Protein AF-A0A7S1DNL6-F1 (afdb_monomer_lite)

Foldseek 3Di:
DDDDDPPVVVVVVVVVVVVVVVVVVVVVVPDDDDPPVVVVVVVVVPPPQLDKDKKKKKKFKAAWKWKDKQLHTFDTQLADHPPRAIAMTIDIDSNDDWIKIKMKGFHDADQLQWWQLVDPDTFFTQIKMWMAMPVGDTADQLKFKDQQKWDQDPVLVVVPRDSVCSVSGHMDGNDDDPSCRHLPDDCVVTHGWDFDDCVRRPQHNAWDCDPQWTFDDAARHNRHGLGTQAYNVNHHHDDGPNSRHRVCVRGVPRPHTMTDHPDRRIRGMMMIMDIHGPVNVQVVVCVVVVNPPPPPCVVPVVVVVVVVVVVVVVVVPD

Radius of gyration: 26.42 Å; chains: 1; bounding box: 65×68×71 Å

pLDDT: mean 80.81, std 25.03, range [25.92, 98.88]

Secondary structure (DSSP, 8-state):
----SSHHHHHHHHHHHHHHHHHHHHHHTTSTT--HHHHHHHHHHHS-----EEEEEEEEEESEEEEEETTEEEEE-S-SSSS--EEEEEEEE-SPSPEEEEEEEE----TTSEESTTSS--EE---EEEEEETTS-B--TTSEEEEEEE-S-HHHHHTT-BTTBGGG---EE--PPTTTTSTT---TTSEEPEEE-HHHH---S--EEETTEEEEEE-TTT--EEEESB-TTS-B----GGGSB-HHHHHTTSS--EEE-S-TTTEEEEEEEEEE-HHHHHHHHHHHTTT---TTTHHHHHHHHHHHHHHHHHHT--

Structure (mmCIF, N/CA/C/O backbone):
data_AF-A0A7S1DNL6-F1
#
_entry.id   AF-A0A7S1DNL6-F1
#
loop_
_atom_site.group_PDB
_atom_site.id
_atom_site.type_symbol
_atom_site.label_atom_id
_atom_site.label_alt_id
_atom_site.label_comp_id
_atom_site.label_asym_id
_atom_site.label_entity_id
_atom_site.label_seq_id
_atom_site.pdbx_PDB_ins_code
_atom_site.Cartn_x
_atom_site.Cartn_y
_atom_site.Cartn_z
_atom_site.occupancy
_atom_site.B_iso_or_equiv
_atom_site.auth_seq_id
_atom_site.auth_comp_id
_atom_site.auth_asym_id
_atom_site.auth_atom_id
_atom_site.pdbx_PDB_model_num
ATOM 1 N N . GLN A 1 1 ? -18.699 36.943 12.973 1.00 29.33 1 GLN A N 1
ATOM 2 C CA . GLN A 1 1 ? -17.985 36.517 14.196 1.00 29.33 1 GLN A CA 1
ATOM 3 C C . GLN A 1 1 ? -19.046 35.929 15.119 1.00 29.33 1 GLN A C 1
ATOM 5 O O . GLN A 1 1 ? -19.882 36.680 15.588 1.00 29.33 1 GLN A O 1
ATOM 10 N N . ILE A 1 2 ? -19.286 34.609 15.107 1.00 28.14 2 ILE A N 1
ATOM 11 C CA . ILE A 1 2 ? -18.496 33.571 15.816 1.00 28.14 2 ILE A CA 1
ATOM 12 C C . ILE A 1 2 ? -18.365 34.013 17.287 1.00 28.14 2 ILE A C 1
ATOM 14 O O . ILE A 1 2 ? -17.750 35.040 17.530 1.00 28.14 2 ILE A O 1
ATOM 18 N N . CYS A 1 3 ? -18.952 33.379 18.303 1.00 27.27 3 CYS A N 1
ATOM 19 C CA . CYS A 1 3 ? -19.047 31.949 18.594 1.00 27.27 3 CYS A CA 1
ATOM 20 C C . CYS A 1 3 ? -20.075 31.711 19.727 1.00 27.27 3 CYS A C 1
ATOM 22 O O . CYS A 1 3 ? -20.437 32.658 20.418 1.00 27.27 3 CYS A O 1
ATOM 24 N N . ALA A 1 4 ? -20.411 30.440 19.986 1.00 26.27 4 ALA A N 1
ATOM 25 C CA . ALA A 1 4 ? -21.154 29.919 21.152 1.00 26.27 4 ALA A CA 1
ATOM 26 C C . ALA A 1 4 ? -22.688 29.792 21.035 1.00 26.27 4 ALA A C 1
ATOM 28 O O . ALA A 1 4 ? -23.435 30.200 21.920 1.00 26.27 4 ALA A O 1
ATOM 29 N N . SER A 1 5 ? -23.170 29.136 19.979 1.00 29.25 5 SER A N 1
ATOM 30 C CA . SER A 1 5 ? -24.582 28.725 19.866 1.00 29.25 5 SER A CA 1
ATOM 31 C C . SER A 1 5 ? -24.780 27.292 19.348 1.00 29.25 5 SER A C 1
ATOM 33 O O . SER A 1 5 ? -25.808 26.989 18.755 1.00 29.25 5 SER A O 1
ATOM 35 N N . CYS A 1 6 ? -23.837 26.379 19.624 1.00 26.50 6 CYS A N 1
ATOM 36 C CA . CYS A 1 6 ? -24.026 24.947 19.327 1.00 26.50 6 CYS A CA 1
ATOM 37 C C . CYS A 1 6 ? -23.598 23.974 20.445 1.00 26.50 6 CYS A C 1
ATOM 39 O O . CYS A 1 6 ? -23.875 22.784 20.357 1.00 26.50 6 CYS A O 1
ATOM 41 N N . THR A 1 7 ? -22.993 24.454 21.536 1.00 29.75 7 THR A N 1
ATOM 42 C CA . THR A 1 7 ? -22.570 23.618 22.680 1.00 29.75 7 THR A CA 1
ATOM 43 C C . THR A 1 7 ? -23.623 23.488 23.781 1.00 29.75 7 THR A C 1
ATOM 45 O O . THR A 1 7 ? -23.507 22.626 24.649 1.00 29.75 7 THR A O 1
ATOM 48 N N . THR A 1 8 ? -24.688 24.289 23.745 1.00 28.66 8 THR A N 1
ATOM 49 C CA . THR A 1 8 ? -25.741 24.270 24.771 1.00 28.66 8 THR A CA 1
ATOM 50 C C . THR A 1 8 ? -26.864 23.276 24.482 1.00 28.66 8 THR A C 1
ATOM 52 O O . THR A 1 8 ? -27.569 22.904 25.412 1.00 28.66 8 THR A O 1
ATOM 55 N N . LEU A 1 9 ? -27.016 22.772 23.250 1.00 25.92 9 LEU A N 1
ATOM 56 C CA . LEU A 1 9 ? -28.060 21.782 22.942 1.00 25.92 9 LEU A CA 1
ATOM 57 C C . LEU A 1 9 ? -27.631 20.346 23.298 1.00 25.92 9 LEU A C 1
ATOM 59 O O . LEU A 1 9 ? -28.434 19.583 23.832 1.00 25.92 9 LEU A O 1
ATOM 63 N N . SER A 1 10 ? -26.346 20.007 23.135 1.00 28.22 10 SER A N 1
ATOM 64 C CA . SER A 1 10 ? -25.809 18.693 23.530 1.00 28.22 10 SER A CA 1
ATOM 65 C C . SER A 1 10 ? -25.694 18.529 25.049 1.00 28.22 10 SER A C 1
ATOM 67 O O . SER A 1 10 ? -25.890 17.431 25.567 1.00 28.22 10 SER A O 1
ATOM 69 N N . LEU A 1 11 ? -25.464 19.622 25.789 1.00 27.73 11 LEU A N 1
ATOM 70 C CA . LEU A 1 11 ? -25.412 19.590 27.255 1.00 27.73 11 LEU A CA 1
ATOM 71 C C . LEU A 1 11 ? -26.810 19.523 27.893 1.00 27.73 11 LEU A C 1
ATOM 73 O O . LEU A 1 11 ? -26.969 18.952 28.973 1.00 27.73 11 LEU A O 1
ATOM 77 N N . ILE A 1 12 ? -27.842 20.045 27.219 1.00 28.81 12 ILE A N 1
ATOM 78 C CA . ILE A 1 12 ? -29.231 19.931 27.682 1.00 28.81 12 ILE A CA 1
ATOM 79 C C . ILE A 1 12 ? -29.761 18.512 27.447 1.00 28.81 12 ILE A C 1
ATOM 81 O O . ILE A 1 12 ? -30.397 17.970 28.344 1.00 28.81 12 ILE A O 1
ATOM 85 N N . LEU A 1 13 ? -29.426 17.842 26.336 1.00 28.44 13 LEU A N 1
ATOM 86 C CA . LEU A 1 13 ? -29.796 16.430 26.155 1.00 28.44 13 LEU A CA 1
ATOM 87 C C . LEU A 1 13 ? -29.066 15.491 27.132 1.00 28.44 13 LEU A C 1
ATOM 89 O O . LEU A 1 13 ? -29.700 14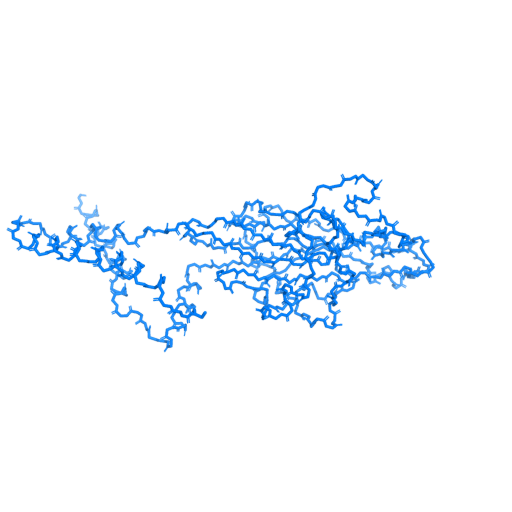.584 27.671 1.00 28.44 13 LEU A O 1
ATOM 93 N N . PHE A 1 14 ? -27.794 15.752 27.460 1.00 30.05 14 PHE A N 1
ATOM 94 C CA . PHE A 1 14 ? -27.058 14.961 28.460 1.00 30.05 14 PHE A CA 1
ATOM 95 C C . PHE A 1 14 ? -27.576 15.160 29.893 1.00 30.05 14 PHE A C 1
ATOM 97 O O . PHE A 1 14 ? -27.664 14.205 30.668 1.00 30.05 14 PHE A O 1
ATOM 104 N N . THR A 1 15 ? -27.978 16.382 30.254 1.00 32.38 15 THR A N 1
ATOM 105 C CA . THR A 1 15 ? -28.517 16.676 31.592 1.00 32.38 15 THR A CA 1
ATOM 106 C C . THR A 1 15 ? -29.986 16.276 31.743 1.00 32.38 15 THR A C 1
ATOM 108 O O . THR A 1 15 ? -30.390 15.883 32.839 1.00 32.38 15 THR A O 1
ATOM 111 N N . HIS A 1 16 ? -30.782 16.269 30.665 1.00 33.44 16 HIS A N 1
ATOM 112 C CA . HIS A 1 16 ? -32.164 15.776 30.718 1.00 33.44 16 HIS A CA 1
ATOM 113 C C . HIS A 1 16 ? -32.234 14.245 30.822 1.00 33.44 16 HIS A C 1
ATOM 115 O O . HIS A 1 16 ? -33.069 13.728 31.566 1.00 33.44 16 HIS A O 1
ATOM 121 N N . PHE A 1 17 ? -31.324 13.513 30.167 1.00 34.16 17 PHE A N 1
ATOM 122 C CA . PHE A 1 17 ? -31.265 12.049 30.283 1.00 34.16 17 PHE A CA 1
ATOM 123 C C . PHE A 1 17 ? -30.766 11.600 31.665 1.00 34.16 17 PHE A C 1
ATOM 125 O O . PHE A 1 17 ? -31.384 10.744 32.297 1.00 34.16 17 PHE A O 1
ATOM 132 N N . GLN A 1 18 ? -29.721 12.246 32.198 1.00 38.09 18 GLN A N 1
ATOM 133 C CA . GLN A 1 18 ? -29.238 12.003 33.565 1.00 38.09 18 GLN A CA 1
ATOM 134 C C . GLN A 1 18 ? -30.285 12.394 34.626 1.00 38.09 18 GLN A C 1
ATOM 136 O O . GLN A 1 18 ? -30.479 11.670 35.602 1.00 38.09 18 GLN A O 1
ATOM 141 N N . GLY A 1 19 ? -31.023 13.491 34.418 1.00 32.56 19 GLY A N 1
ATOM 142 C CA . GLY A 1 19 ? -32.072 13.954 35.333 1.00 32.56 19 GLY A CA 1
ATOM 143 C C . GLY A 1 19 ? -33.295 13.033 35.404 1.00 32.56 19 GLY A C 1
ATOM 144 O O . GLY A 1 19 ? -33.806 12.781 36.496 1.00 32.56 19 GLY A O 1
ATOM 145 N N . GLN A 1 20 ? -33.736 12.473 34.272 1.00 36.81 20 GLN A N 1
ATOM 146 C CA . GLN A 1 20 ? -34.852 11.516 34.221 1.00 36.81 20 GLN A CA 1
ATOM 147 C C . GLN A 1 20 ? -34.467 10.141 34.795 1.00 36.81 20 GLN A C 1
ATOM 149 O O . GLN A 1 20 ? -35.287 9.490 35.448 1.00 36.81 20 GLN A O 1
ATOM 154 N N . ILE A 1 21 ? -33.206 9.725 34.630 1.00 39.06 21 ILE A N 1
ATOM 155 C CA . ILE A 1 21 ? -32.663 8.504 35.243 1.00 39.06 21 ILE A CA 1
ATOM 156 C C . ILE A 1 21 ? -32.550 8.679 36.767 1.00 39.06 21 ILE A C 1
ATOM 158 O O . ILE A 1 21 ? -33.049 7.842 37.519 1.00 39.06 21 ILE A O 1
ATOM 162 N N . LEU A 1 22 ? -32.010 9.803 37.249 1.00 36.19 22 LEU A N 1
ATOM 163 C CA . LEU A 1 22 ? -31.879 10.093 38.684 1.00 36.19 22 LEU A CA 1
ATOM 164 C C . LEU A 1 22 ? -33.226 10.325 39.389 1.00 36.19 22 LEU A C 1
ATOM 166 O O . LEU A 1 22 ? -33.395 9.911 40.540 1.00 36.19 22 LEU A O 1
ATOM 170 N N . GLN A 1 23 ? -34.222 10.918 38.718 1.00 33.22 23 GLN A N 1
ATOM 171 C CA . GLN A 1 23 ? -35.570 11.027 39.286 1.00 33.22 23 GLN A CA 1
ATOM 172 C C . GLN A 1 23 ? -36.293 9.675 39.358 1.00 33.22 23 GLN A C 1
ATOM 174 O O . GLN A 1 23 ? -36.999 9.430 40.337 1.00 33.22 23 GLN A O 1
ATOM 179 N N . ARG A 1 24 ? -36.064 8.754 38.412 1.00 35.38 24 ARG A N 1
ATOM 180 C CA . ARG A 1 24 ? -36.586 7.377 38.508 1.00 35.38 24 ARG A CA 1
ATOM 181 C C . ARG A 1 24 ? -35.858 6.534 39.563 1.00 35.38 24 ARG A C 1
ATOM 183 O O . ARG A 1 24 ? -36.503 5.717 40.218 1.00 35.38 24 ARG A O 1
ATOM 190 N N . ILE A 1 25 ? -34.574 6.799 39.824 1.00 37.06 25 ILE A N 1
ATOM 191 C CA . ILE A 1 25 ? -33.807 6.186 40.929 1.00 37.06 25 ILE A CA 1
ATOM 192 C C . ILE A 1 25 ? -34.405 6.552 42.300 1.00 37.06 25 ILE A C 1
ATOM 194 O O . ILE A 1 25 ? -34.503 5.694 43.179 1.00 37.06 25 ILE A O 1
ATOM 198 N N . ARG A 1 26 ? -34.903 7.786 42.486 1.00 33.38 26 ARG A N 1
ATOM 199 C CA . ARG A 1 26 ? -35.593 8.175 43.735 1.00 33.38 26 ARG A CA 1
ATOM 200 C C . ARG A 1 26 ? -36.959 7.514 43.930 1.00 33.38 26 ARG A C 1
ATOM 202 O O . ARG A 1 26 ? -37.396 7.388 45.071 1.00 33.38 26 ARG A O 1
ATOM 209 N N . ILE A 1 27 ? -37.624 7.078 42.861 1.00 36.22 27 ILE A N 1
ATOM 210 C CA . ILE A 1 27 ? -38.953 6.450 42.945 1.00 36.22 27 ILE A CA 1
ATOM 211 C C . ILE A 1 27 ? -38.842 4.950 43.282 1.00 36.22 27 ILE A C 1
ATOM 213 O O . ILE A 1 27 ? -39.702 4.419 43.983 1.00 36.22 27 ILE A O 1
ATOM 217 N N . MET A 1 28 ? -37.752 4.273 42.899 1.00 35.88 28 MET A N 1
ATOM 218 C CA . MET A 1 28 ? -37.566 2.844 43.207 1.00 35.88 28 MET A CA 1
ATOM 219 C C . MET A 1 28 ? -37.101 2.547 44.641 1.00 35.88 28 MET A C 1
ATOM 221 O O . MET A 1 28 ? -37.273 1.427 45.108 1.00 35.88 28 MET A O 1
ATOM 225 N N . HIS A 1 29 ? -36.628 3.541 45.399 1.00 37.25 29 HIS A N 1
ATOM 226 C CA . HIS A 1 29 ? -36.279 3.368 46.820 1.00 37.25 29 HIS A CA 1
ATOM 227 C C . HIS A 1 29 ? -37.491 3.218 47.765 1.00 37.25 29 HIS A C 1
ATOM 229 O O . HIS A 1 29 ? -37.307 3.048 48.970 1.00 37.25 29 HIS A O 1
ATOM 235 N N . LYS A 1 30 ? -38.728 3.281 47.250 1.00 40.59 30 LYS A N 1
ATOM 236 C CA . LYS A 1 30 ? -39.963 3.129 48.044 1.00 40.59 30 LYS A CA 1
ATOM 237 C C . LYS A 1 30 ? -40.826 1.916 47.684 1.00 40.59 30 LYS A C 1
ATOM 239 O O . LYS A 1 30 ? -41.882 1.746 48.288 1.00 40.59 30 LYS A O 1
ATOM 244 N N . CYS A 1 31 ? -40.396 1.058 46.760 1.00 35.94 31 CYS A N 1
ATOM 245 C CA . CYS A 1 31 ? -41.134 -0.161 46.431 1.00 35.94 31 CYS A CA 1
ATOM 246 C C . CYS A 1 31 ? -40.433 -1.401 46.996 1.00 35.94 31 CYS A C 1
ATOM 248 O O . CYS A 1 31 ? -39.332 -1.766 46.606 1.00 35.94 31 CYS A O 1
ATOM 250 N N . HIS A 1 32 ? -41.116 -2.003 47.962 1.00 44.75 32 HIS A N 1
ATOM 251 C CA . HIS A 1 32 ? -40.872 -3.271 48.630 1.00 44.75 32 HIS A CA 1
ATOM 252 C C . HIS A 1 32 ? -40.104 -4.329 47.810 1.00 44.75 32 HIS A C 1
ATOM 254 O O . HIS A 1 32 ? -40.584 -4.812 46.789 1.00 44.75 32 HIS A O 1
ATOM 260 N N . GLY A 1 33 ? -38.973 -4.781 48.362 1.00 49.31 33 GLY A N 1
ATOM 261 C CA . GLY A 1 33 ? -38.618 -6.203 48.343 1.00 49.31 33 GLY A CA 1
ATOM 262 C C . GLY A 1 33 ? -37.869 -6.766 47.137 1.00 49.31 33 GLY A C 1
ATOM 263 O O . GLY A 1 33 ? -37.816 -7.985 47.019 1.00 49.31 33 GLY A O 1
ATOM 264 N N . ILE A 1 34 ? -37.257 -5.954 46.272 1.00 49.81 34 ILE A N 1
ATOM 265 C CA . ILE A 1 34 ? -36.305 -6.491 45.285 1.00 49.81 34 ILE A CA 1
ATOM 266 C C . ILE A 1 34 ? -34.946 -6.670 45.987 1.00 49.81 34 ILE A C 1
ATOM 268 O O . ILE A 1 34 ? -34.389 -5.678 46.463 1.00 49.81 34 ILE A O 1
ATOM 272 N N . PRO A 1 35 ? -34.389 -7.893 46.087 1.00 50.69 35 PRO A N 1
ATOM 273 C CA . PRO A 1 35 ? -33.059 -8.102 46.652 1.00 50.69 35 PRO A CA 1
ATOM 274 C C . PRO A 1 35 ? -32.033 -7.282 45.865 1.00 50.69 35 PRO A C 1
ATOM 276 O O . PRO A 1 35 ? -32.033 -7.333 44.635 1.00 50.69 35 PRO A O 1
ATOM 279 N N . SER A 1 36 ? -31.126 -6.574 46.544 1.00 53.38 36 SER A N 1
ATOM 280 C CA . SER A 1 36 ? -30.093 -5.728 45.915 1.00 53.38 36 SER A CA 1
ATOM 281 C C . SER A 1 36 ? -29.261 -6.448 44.838 1.00 53.38 36 SER A C 1
ATOM 283 O O . SER A 1 36 ? -28.720 -5.805 43.943 1.00 53.38 36 SER A O 1
ATOM 285 N N . PHE A 1 37 ? -29.214 -7.785 44.875 1.00 50.06 37 PHE A N 1
ATOM 286 C CA . PHE A 1 37 ? -28.614 -8.637 43.846 1.00 50.06 37 PHE A CA 1
ATOM 287 C C . PHE A 1 37 ? -29.332 -8.595 42.484 1.00 50.06 37 PHE A C 1
ATOM 289 O O . PHE A 1 37 ? -28.663 -8.607 41.457 1.00 50.06 37 PHE A O 1
ATOM 296 N N . LEU A 1 38 ? -30.667 -8.504 42.443 1.00 45.81 38 LEU A N 1
ATOM 297 C CA . LEU A 1 38 ? -31.434 -8.443 41.188 1.00 45.81 38 LEU A CA 1
ATOM 298 C C . LEU A 1 38 ? -31.291 -7.085 40.487 1.00 45.81 38 LEU A C 1
ATOM 300 O O . LEU A 1 38 ? -31.250 -7.027 39.260 1.00 45.81 38 LEU A O 1
ATOM 304 N N . LEU A 1 39 ? -31.150 -6.002 41.257 1.00 47.00 39 LEU A N 1
ATOM 305 C CA . LEU A 1 39 ? -30.903 -4.664 40.714 1.00 47.00 39 LEU A CA 1
ATOM 306 C C . LEU A 1 39 ? -29.473 -4.535 40.153 1.00 47.00 39 LEU A C 1
ATOM 308 O O . LEU A 1 39 ? -29.278 -3.896 39.123 1.00 47.00 39 LEU A O 1
ATOM 312 N N . ALA A 1 40 ? -28.494 -5.203 40.775 1.00 50.53 40 ALA A N 1
ATOM 313 C CA . ALA A 1 40 ? -27.128 -5.315 40.261 1.00 50.53 40 ALA A CA 1
ATOM 314 C C . ALA A 1 40 ? -27.036 -6.197 38.997 1.00 50.53 40 ALA A C 1
ATOM 316 O O . ALA A 1 40 ? -26.271 -5.872 38.094 1.00 50.53 40 ALA A O 1
ATOM 317 N N . LEU A 1 41 ? -27.850 -7.258 38.884 1.00 46.34 41 LEU A N 1
ATOM 318 C CA . LEU A 1 41 ? -27.929 -8.101 37.679 1.00 46.34 41 LEU A CA 1
ATOM 319 C C . LEU A 1 41 ? -28.516 -7.345 36.469 1.00 46.34 41 LEU A C 1
ATOM 321 O O . LEU A 1 41 ? -28.026 -7.478 35.348 1.00 46.34 41 LEU A O 1
ATOM 325 N N . LEU A 1 42 ? -29.541 -6.517 36.703 1.00 44.22 42 LEU A N 1
ATOM 326 C CA . LEU A 1 42 ? -30.117 -5.624 35.690 1.00 44.22 42 LEU A CA 1
ATOM 327 C C . LEU A 1 42 ? -29.141 -4.504 35.290 1.00 44.22 42 LEU A C 1
ATOM 329 O O . LEU A 1 42 ? -29.056 -4.164 34.118 1.00 44.22 42 LEU A O 1
ATOM 333 N N . PHE A 1 43 ? -28.341 -3.977 36.223 1.00 45.91 43 PHE A N 1
ATOM 334 C CA . PHE A 1 43 ? -27.285 -3.005 35.905 1.00 45.91 43 PHE A CA 1
ATOM 335 C C . PHE A 1 43 ? -26.092 -3.623 35.157 1.00 45.91 43 PHE A C 1
ATOM 337 O O . PHE A 1 43 ? -25.537 -2.982 34.270 1.00 45.91 43 PHE A O 1
ATOM 344 N N . SER A 1 44 ? -25.723 -4.872 35.461 1.00 44.12 44 SER A N 1
ATOM 345 C CA . SER A 1 44 ? -24.603 -5.563 34.802 1.00 44.12 44 SER A CA 1
ATOM 346 C C . SER A 1 44 ? -24.924 -6.019 33.373 1.00 44.12 44 SER A C 1
ATOM 348 O O . SER A 1 44 ? -24.005 -6.289 32.609 1.00 44.12 44 SER A O 1
ATOM 350 N N . THR A 1 45 ? -26.206 -6.092 33.001 1.00 42.34 45 THR A N 1
ATOM 351 C CA . THR A 1 45 ? -26.660 -6.409 31.634 1.00 42.34 45 THR A CA 1
ATOM 352 C C . THR A 1 45 ? -26.934 -5.162 30.785 1.00 42.34 45 THR A C 1
ATOM 354 O O . THR A 1 45 ? -27.006 -5.267 29.566 1.00 42.34 45 THR A O 1
ATOM 357 N N . LEU A 1 46 ? -27.036 -3.975 31.400 1.00 42.28 46 LEU A N 1
ATOM 358 C CA . LEU A 1 46 ? -27.346 -2.706 30.721 1.00 42.28 46 LEU A CA 1
ATOM 359 C C . LEU A 1 46 ? -26.114 -1.848 30.365 1.00 42.28 46 LEU A C 1
ATOM 361 O O . LEU A 1 46 ? -26.277 -0.839 29.683 1.00 42.28 46 LEU A O 1
ATOM 365 N N . LEU A 1 47 ? -24.898 -2.212 30.802 1.00 45.28 47 LEU A N 1
ATOM 366 C CA . LEU A 1 47 ? -23.672 -1.430 30.539 1.00 45.28 47 LEU A CA 1
ATOM 367 C C . LEU A 1 47 ? -22.796 -1.929 29.377 1.00 45.28 47 LEU A C 1
ATOM 369 O O . LEU A 1 47 ? -21.818 -1.266 29.050 1.00 45.28 47 LEU A O 1
ATOM 373 N N . SER A 1 48 ? -23.153 -3.030 28.715 1.00 47.03 48 SER A N 1
ATOM 374 C CA . SER A 1 48 ? -22.453 -3.510 27.511 1.00 47.03 48 SER A CA 1
ATOM 375 C C . SER A 1 48 ? -23.255 -3.262 26.235 1.00 47.03 48 SER A C 1
ATOM 377 O O . SER A 1 48 ? -23.200 -4.064 25.309 1.00 47.03 48 SER A O 1
ATOM 379 N N . SER A 1 49 ? -23.996 -2.151 26.160 1.00 46.72 49 SER A N 1
ATOM 380 C CA . SER A 1 49 ? -24.378 -1.622 24.849 1.00 46.72 49 SER A CA 1
ATOM 381 C C . SER A 1 49 ? -23.116 -1.081 24.195 1.00 46.72 49 SER A C 1
ATOM 383 O O . SER A 1 49 ? -22.768 0.087 24.365 1.00 46.72 49 SER A O 1
ATOM 385 N N . SER A 1 50 ? -22.410 -1.960 23.491 1.00 58.66 50 SER A N 1
ATOM 386 C CA . SER A 1 50 ? -21.431 -1.566 22.499 1.00 58.66 50 SER A CA 1
ATOM 387 C C . SER A 1 50 ? -22.187 -0.733 21.460 1.00 58.66 50 SER A C 1
ATOM 389 O O . SER A 1 50 ? -23.035 -1.226 20.717 1.00 58.66 50 SER A O 1
ATOM 391 N N . LEU A 1 51 ? -22.028 0.588 21.520 1.00 70.31 51 LEU A N 1
ATOM 392 C CA . LEU A 1 51 ? -22.621 1.443 20.505 1.00 70.31 51 LEU A CA 1
ATOM 393 C C . LEU A 1 51 ? -21.787 1.246 19.250 1.00 70.31 51 LEU A C 1
ATOM 395 O O . LEU A 1 51 ? -20.570 1.419 19.297 1.00 70.31 51 LEU A O 1
ATOM 399 N N . ALA A 1 52 ? -22.454 0.865 18.163 1.00 85.19 52 ALA A N 1
ATOM 400 C CA . ALA A 1 52 ? -21.815 0.846 16.866 1.00 85.19 52 ALA A CA 1
ATOM 401 C C . ALA A 1 52 ? -21.202 2.228 16.585 1.00 85.19 52 ALA A C 1
ATOM 403 O O . ALA A 1 52 ? -21.820 3.260 16.866 1.00 85.19 52 ALA A O 1
ATOM 404 N N . GLU A 1 53 ? -19.976 2.229 16.082 1.00 92.94 53 GLU A N 1
ATOM 405 C CA . GLU A 1 53 ? -19.189 3.417 15.788 1.00 92.94 53 GLU A CA 1
ATOM 406 C C . GLU A 1 53 ? -18.785 3.395 14.316 1.00 92.94 53 GLU A C 1
ATOM 408 O O . GLU A 1 53 ? -18.187 2.427 13.841 1.00 92.94 53 GLU A O 1
ATOM 413 N N . THR A 1 54 ? -19.045 4.494 13.611 1.00 97.31 54 THR A N 1
ATOM 414 C CA . THR A 1 54 ? -18.463 4.728 12.292 1.00 97.31 54 THR A CA 1
ATOM 415 C C . THR A 1 54 ? -17.006 5.150 12.456 1.00 97.31 54 THR A C 1
ATOM 417 O O . THR A 1 54 ? -16.716 6.236 12.963 1.00 97.31 54 THR A O 1
ATOM 420 N N . ILE A 1 55 ? -16.084 4.318 11.980 1.00 98.19 55 ILE A N 1
ATOM 421 C CA . ILE A 1 55 ? -14.661 4.634 11.899 1.00 98.19 55 ILE A CA 1
ATOM 422 C C . ILE A 1 55 ? -14.369 5.146 10.492 1.00 98.19 55 ILE A C 1
ATOM 424 O O . ILE A 1 55 ? -14.703 4.515 9.489 1.00 98.19 55 ILE A O 1
ATOM 428 N N . THR A 1 56 ? -13.716 6.299 10.421 1.00 98.62 56 THR A N 1
ATOM 429 C CA . THR A 1 56 ? -13.185 6.853 9.173 1.00 98.62 56 THR A CA 1
ATOM 430 C C . THR A 1 56 ? -11.671 6.732 9.161 1.00 98.62 56 THR A C 1
ATOM 432 O O . THR A 1 56 ? -11.041 6.572 10.204 1.00 98.62 56 THR A O 1
ATOM 435 N N . GLY A 1 57 ? -11.052 6.793 7.991 1.00 98.31 57 GLY A N 1
ATOM 436 C CA . GLY A 1 57 ? -9.601 6.748 7.900 1.00 98.31 57 GLY A CA 1
ATOM 437 C C . GLY A 1 57 ? -9.081 7.158 6.541 1.00 98.31 57 GLY A C 1
ATOM 438 O O . GLY A 1 57 ? -9.839 7.484 5.631 1.00 98.31 57 GLY A O 1
ATOM 439 N N . SER A 1 58 ? -7.765 7.151 6.418 1.00 98.62 58 SER A N 1
ATOM 440 C CA . SER A 1 58 ? -7.044 7.371 5.172 1.00 98.62 58 SER A CA 1
ATOM 441 C C . SER A 1 58 ? -5.958 6.318 5.041 1.00 98.62 58 SER A C 1
ATOM 443 O O . SER A 1 58 ? -5.264 6.018 6.013 1.00 98.62 58 SER A O 1
ATOM 445 N N . ILE A 1 59 ? -5.839 5.750 3.847 1.00 98.75 59 ILE A N 1
ATOM 446 C CA . ILE A 1 59 ? -4.871 4.708 3.517 1.00 98.75 59 ILE A CA 1
ATOM 447 C C . ILE A 1 59 ? -4.138 5.146 2.255 1.00 98.75 59 ILE A C 1
ATOM 449 O O . ILE A 1 59 ? -4.764 5.595 1.297 1.00 98.75 59 ILE A O 1
ATOM 453 N N . TYR A 1 60 ? -2.819 5.015 2.271 1.00 98.38 60 TYR A N 1
ATOM 454 C CA . TYR A 1 60 ? -1.970 5.100 1.095 1.00 98.38 60 TYR A CA 1
ATOM 455 C C . TYR A 1 60 ? -1.122 3.840 1.019 1.00 98.38 60 TYR A C 1
ATOM 457 O O . TYR A 1 60 ? -0.531 3.424 2.019 1.00 98.38 60 TYR A O 1
ATOM 465 N N . CYS A 1 61 ? -1.066 3.263 -0.171 1.00 97.19 61 CYS A N 1
ATOM 466 C CA . CYS A 1 61 ? -0.158 2.192 -0.510 1.00 97.19 61 CYS A CA 1
ATOM 467 C C . CYS A 1 61 ? 0.473 2.516 -1.854 1.00 97.19 61 CYS A C 1
ATOM 469 O O . CYS A 1 61 ? -0.247 2.776 -2.813 1.00 97.19 61 CYS A O 1
ATOM 471 N N . ASP A 1 62 ? 1.792 2.459 -1.921 1.00 93.94 62 ASP A N 1
ATOM 472 C CA . ASP A 1 62 ? 2.492 2.401 -3.194 1.00 93.94 62 ASP A CA 1
ATOM 473 C C . ASP A 1 62 ? 2.536 0.918 -3.630 1.00 93.94 62 ASP A C 1
ATOM 475 O O . ASP A 1 62 ? 3.147 0.103 -2.946 1.00 93.94 62 ASP A O 1
ATOM 479 N N . ASN A 1 63 ? 1.768 0.433 -4.610 1.00 91.00 63 ASN A N 1
ATOM 480 C CA . ASN A 1 63 ? 0.869 1.130 -5.536 1.00 91.00 63 ASN A CA 1
ATOM 481 C C . ASN A 1 63 ? -0.624 0.965 -5.251 1.00 91.00 63 ASN A C 1
ATOM 483 O O . ASN A 1 63 ? -1.411 1.823 -5.634 1.00 91.00 63 ASN A O 1
ATOM 487 N N . GLN A 1 64 ? -1.040 -0.173 -4.696 1.00 94.81 64 GLN A N 1
ATOM 488 C CA . GLN A 1 64 ? -2.458 -0.482 -4.509 1.00 94.81 64 GLN A CA 1
ATOM 489 C C . GLN A 1 64 ? -2.686 -1.292 -3.242 1.00 94.81 64 GLN A C 1
ATOM 491 O O . GLN A 1 64 ? -1.890 -2.164 -2.885 1.00 94.81 64 GLN A O 1
ATOM 496 N N . PHE A 1 65 ? -3.830 -1.082 -2.597 1.00 98.00 65 PHE A N 1
ATOM 497 C CA . PHE A 1 65 ? -4.199 -1.837 -1.407 1.00 98.00 65 PHE A CA 1
ATOM 498 C C . PHE A 1 65 ? -5.550 -2.543 -1.497 1.00 98.00 65 PHE A C 1
ATOM 500 O O . PHE A 1 65 ? -6.431 -2.240 -2.304 1.00 98.00 65 PHE A O 1
ATOM 507 N N . THR A 1 66 ? -5.735 -3.499 -0.594 1.00 98.56 66 THR A N 1
ATOM 508 C CA . THR A 1 66 ? -7.042 -4.036 -0.222 1.00 98.56 66 THR A CA 1
ATOM 509 C C . THR A 1 66 ? -7.144 -4.062 1.294 1.00 98.56 66 THR A C 1
ATOM 511 O O . THR A 1 66 ? -6.326 -4.684 1.969 1.00 98.56 66 THR A O 1
ATOM 514 N N . PHE A 1 67 ? -8.145 -3.372 1.829 1.00 98.81 67 PHE A N 1
ATOM 515 C CA . PHE A 1 67 ? -8.379 -3.204 3.253 1.00 98.81 67 PHE A CA 1
ATOM 516 C C . PHE A 1 67 ? -9.607 -3.990 3.708 1.00 98.81 67 PHE A C 1
ATOM 518 O O . PHE A 1 67 ? -10.710 -3.837 3.174 1.00 98.81 67 PHE A O 1
ATOM 525 N N . TYR A 1 68 ? -9.394 -4.781 4.751 1.00 98.88 68 TYR A N 1
ATOM 526 C CA . TYR A 1 68 ? -10.400 -5.516 5.487 1.00 98.88 68 TYR A CA 1
ATOM 527 C C . TYR A 1 68 ? -10.439 -5.040 6.936 1.00 98.88 68 TYR A C 1
ATOM 529 O O . TYR A 1 68 ? -9.399 -4.849 7.574 1.00 98.88 68 TYR A O 1
ATOM 537 N N . PHE A 1 69 ? -11.648 -4.945 7.475 1.00 98.69 69 PHE A N 1
ATOM 538 C CA . PHE A 1 69 ? -11.883 -4.740 8.895 1.00 98.69 69 PHE A CA 1
ATOM 539 C C . PHE A 1 69 ? -12.716 -5.898 9.436 1.00 98.69 69 PHE A C 1
ATOM 541 O O . PHE A 1 69 ? -13.756 -6.232 8.869 1.00 98.69 69 PHE A O 1
ATOM 548 N N . ASN A 1 70 ? -12.244 -6.553 10.499 1.00 97.44 70 ASN A N 1
ATOM 549 C CA . ASN A 1 70 ? -12.914 -7.706 11.117 1.00 97.44 70 ASN A CA 1
ATOM 550 C C . ASN A 1 70 ? -13.324 -8.806 10.116 1.00 97.44 70 ASN A C 1
ATOM 552 O O . ASN A 1 70 ? -14.348 -9.472 10.258 1.00 97.44 70 ASN A O 1
ATOM 556 N N . GLY A 1 71 ? -12.498 -9.023 9.093 1.00 97.44 71 GLY A N 1
ATOM 557 C CA . GLY A 1 71 ? -12.737 -10.021 8.055 1.00 97.44 71 GLY A CA 1
ATOM 558 C C . GLY A 1 71 ? -13.651 -9.581 6.907 1.00 97.44 71 GLY A C 1
ATOM 559 O O . GLY A 1 71 ? -13.840 -10.351 5.968 1.00 97.44 71 GLY A O 1
ATOM 560 N N . VAL A 1 72 ? -14.197 -8.364 6.950 1.00 98.00 72 VAL A N 1
ATOM 561 C CA . VAL A 1 72 ? -15.073 -7.804 5.913 1.00 98.00 72 VAL A CA 1
ATOM 562 C C . VAL A 1 72 ? -14.272 -6.871 5.013 1.00 98.00 72 VAL A C 1
ATOM 564 O O . VAL A 1 72 ? -13.548 -6.008 5.506 1.00 98.00 72 VAL A O 1
ATOM 567 N N . LEU A 1 73 ? -14.401 -7.032 3.692 1.00 98.62 73 LEU A N 1
ATOM 568 C CA . LEU A 1 73 ? -13.801 -6.121 2.716 1.00 98.62 73 LEU A CA 1
ATOM 569 C C . LEU A 1 73 ? -14.414 -4.725 2.873 1.00 98.62 73 LEU A C 1
ATOM 571 O O . LEU A 1 73 ? -15.616 -4.553 2.679 1.00 98.62 73 LEU A O 1
ATOM 575 N N . VAL A 1 74 ? -13.579 -3.737 3.191 1.00 98.56 74 VAL A N 1
ATOM 576 C CA . VAL A 1 74 ? -13.985 -2.331 3.317 1.00 98.56 74 VAL A CA 1
ATOM 577 C C . VAL A 1 74 ? -13.688 -1.579 2.030 1.00 98.56 74 VAL A C 1
ATOM 579 O O . VAL A 1 74 ? -14.540 -0.858 1.511 1.00 98.56 74 VAL A O 1
ATOM 582 N N . LYS A 1 75 ? -12.464 -1.727 1.513 1.00 98.31 75 LYS A N 1
ATOM 583 C CA . LYS A 1 75 ? -12.013 -0.959 0.357 1.00 98.31 75 LYS A CA 1
ATOM 584 C C . LYS A 1 75 ? -10.955 -1.703 -0.435 1.00 98.31 75 LYS A C 1
ATOM 586 O O . LYS A 1 75 ? -10.007 -2.224 0.139 1.00 98.31 75 LYS A O 1
ATOM 591 N N . GLN A 1 76 ? -11.098 -1.690 -1.750 1.00 97.19 76 GLN A N 1
ATOM 592 C CA . GLN A 1 76 ? -9.999 -1.936 -2.671 1.00 97.19 76 GLN A CA 1
ATOM 593 C C . GLN A 1 76 ? -9.631 -0.603 -3.316 1.00 97.19 76 GLN A C 1
ATOM 595 O O . GLN A 1 76 ? -10.528 0.207 -3.585 1.00 97.19 76 GLN A O 1
ATOM 600 N N . ASP A 1 77 ? -8.338 -0.368 -3.514 1.00 94.62 77 ASP A N 1
ATOM 601 C CA . ASP A 1 77 ? -7.865 0.805 -4.239 1.00 94.62 77 ASP A CA 1
ATOM 602 C C . ASP A 1 77 ? -8.504 0.841 -5.638 1.00 94.62 77 ASP A C 1
ATOM 604 O O . ASP A 1 77 ? -8.448 -0.166 -6.357 1.00 94.62 77 ASP A O 1
ATOM 608 N N . PRO A 1 78 ? -9.185 1.934 -6.025 1.00 92.31 78 PRO A N 1
ATOM 609 C CA . PRO A 1 78 ? -9.813 2.011 -7.338 1.00 92.31 78 PRO A CA 1
ATOM 610 C C . PRO A 1 78 ? -8.810 2.243 -8.476 1.00 92.31 78 PRO A C 1
ATOM 612 O O . PRO A 1 78 ? -9.205 2.162 -9.640 1.00 92.31 78 PRO A O 1
ATOM 615 N N . ILE A 1 79 ? -7.542 2.531 -8.166 1.00 92.81 79 ILE A N 1
ATOM 616 C CA . ILE A 1 79 ? -6.482 2.795 -9.141 1.00 92.81 79 ILE A CA 1
ATOM 617 C C . ILE A 1 79 ? -5.398 1.726 -8.984 1.00 92.81 79 ILE A C 1
ATOM 619 O O . ILE A 1 79 ? -4.947 1.421 -7.889 1.00 92.81 79 ILE A O 1
ATOM 623 N N . SER A 1 80 ? -5.003 1.099 -10.094 1.00 86.00 80 SER A N 1
ATOM 624 C CA . SER A 1 80 ? -4.135 -0.092 -10.063 1.00 86.00 80 SER A CA 1
ATOM 625 C C . SER A 1 80 ? -2.633 0.201 -10.133 1.00 86.00 80 SER A C 1
ATOM 627 O O . SER A 1 80 ? -1.843 -0.741 -10.095 1.00 86.00 80 SER A O 1
ATOM 629 N N . PHE A 1 81 ? -2.231 1.460 -10.332 1.00 90.88 81 PHE A N 1
ATOM 630 C CA . PHE A 1 81 ? -0.820 1.837 -10.448 1.00 90.88 81 PHE A CA 1
ATOM 631 C C . PHE A 1 81 ? -0.571 3.311 -10.104 1.00 90.88 81 PHE A C 1
ATOM 633 O O . PHE A 1 81 ? -0.294 3.638 -8.957 1.00 90.88 81 PHE A O 1
ATOM 640 N N . THR A 1 82 ? -0.670 4.198 -11.100 1.00 91.69 82 THR A N 1
ATOM 641 C CA . THR A 1 82 ? -0.538 5.642 -10.932 1.00 91.69 82 THR A CA 1
ATOM 642 C C . THR A 1 82 ? -1.840 6.335 -11.309 1.00 91.69 82 THR A C 1
ATOM 644 O O . THR A 1 82 ? -2.515 5.895 -12.244 1.00 91.69 82 THR A O 1
ATOM 647 N N . PRO A 1 83 ? -2.170 7.463 -10.664 1.00 94.19 83 PRO A N 1
ATOM 648 C CA . PRO A 1 83 ? -1.441 8.076 -9.546 1.00 94.19 83 PRO A CA 1
ATOM 649 C C . PRO A 1 83 ? -1.378 7.202 -8.292 1.00 94.19 83 PRO A C 1
ATOM 651 O O . PRO A 1 83 ? -2.232 6.351 -8.109 1.00 94.19 83 PRO A O 1
ATOM 654 N N . HIS A 1 84 ? -0.393 7.454 -7.433 1.00 94.75 84 HIS A N 1
ATOM 655 C CA . HIS A 1 84 ? -0.315 6.837 -6.110 1.00 94.75 84 HIS A CA 1
ATOM 656 C C . HIS A 1 84 ? -1.209 7.656 -5.176 1.00 94.75 84 HIS A C 1
ATOM 658 O O . HIS A 1 84 ? -0.800 8.665 -4.594 1.00 94.75 84 HIS A O 1
ATOM 664 N N . ASN A 1 85 ? -2.492 7.320 -5.167 1.00 95.62 85 ASN A N 1
ATOM 665 C CA . ASN A 1 85 ? -3.536 8.060 -4.473 1.00 95.62 85 ASN A CA 1
ATOM 666 C C . ASN A 1 85 ? -3.646 7.643 -3.006 1.00 95.62 85 ASN A C 1
ATOM 668 O O . ASN A 1 85 ? -3.586 6.473 -2.645 1.00 95.62 85 ASN A O 1
ATOM 672 N N . GLY A 1 86 ? -3.878 8.628 -2.145 1.00 97.44 86 GLY A N 1
ATOM 673 C CA . GLY A 1 86 ? -4.468 8.373 -0.843 1.00 97.44 86 GLY A CA 1
ATOM 674 C C . GLY A 1 86 ? -5.980 8.188 -0.985 1.00 97.44 86 GLY A C 1
ATOM 675 O O . GLY A 1 86 ? -6.642 8.914 -1.731 1.00 97.44 86 GLY A O 1
ATOM 676 N N . VAL A 1 87 ? -6.532 7.231 -0.244 1.00 98.44 87 VAL A N 1
ATOM 677 C CA . VAL A 1 87 ? -7.957 6.885 -0.265 1.00 98.44 87 VAL A CA 1
ATOM 678 C C . VAL A 1 87 ? -8.549 7.067 1.124 1.00 98.44 87 VAL A C 1
ATOM 680 O O . VAL A 1 87 ? -8.057 6.491 2.099 1.00 98.44 87 VAL A O 1
ATOM 683 N N . LYS A 1 88 ? -9.641 7.828 1.224 1.00 98.56 88 LYS A N 1
ATOM 684 C CA . LYS A 1 88 ? -10.448 7.891 2.445 1.00 98.56 88 LYS A CA 1
ATOM 685 C C . LYS A 1 88 ? -11.392 6.696 2.526 1.00 98.56 88 LYS A C 1
ATOM 687 O O . LYS A 1 88 ? -11.973 6.265 1.532 1.00 98.56 88 LYS A O 1
ATOM 692 N N . VAL A 1 89 ? -11.568 6.174 3.733 1.00 98.50 89 VAL A N 1
ATOM 693 C CA . VAL A 1 89 ? -12.438 5.028 4.022 1.00 98.50 89 VAL A CA 1
ATOM 694 C C . VAL A 1 89 ? -13.389 5.344 5.168 1.00 98.50 89 VAL A C 1
ATOM 696 O O . VAL A 1 89 ? -13.085 6.172 6.025 1.00 98.50 89 VAL A O 1
ATOM 699 N N . SER A 1 90 ? -14.539 4.672 5.181 1.00 98.19 90 SER A N 1
ATOM 700 C CA . SER A 1 90 ? -15.547 4.739 6.239 1.00 98.19 90 SER A CA 1
ATOM 701 C C . SER A 1 90 ? -16.165 3.356 6.410 1.00 98.19 90 SER A C 1
ATOM 703 O O . SER A 1 90 ? -16.563 2.741 5.421 1.00 98.19 90 SER A O 1
ATOM 705 N N . PHE A 1 91 ? -16.231 2.855 7.638 1.00 98.19 91 PHE A N 1
ATOM 706 C CA . PHE A 1 91 ? -16.762 1.530 7.957 1.00 98.19 91 PHE A CA 1
ATOM 707 C C . PHE A 1 91 ? -17.295 1.490 9.389 1.00 98.19 91 PHE A C 1
ATOM 709 O O . PHE A 1 91 ? -16.966 2.340 10.210 1.00 98.19 91 PHE A O 1
ATOM 716 N N . GLU A 1 92 ? -18.124 0.496 9.684 1.00 96.62 92 GLU A N 1
ATOM 717 C CA . GLU A 1 92 ? -18.766 0.355 10.989 1.00 96.62 92 GLU A CA 1
ATOM 718 C C . GLU A 1 92 ? -18.018 -0.650 11.864 1.00 96.62 92 GLU A C 1
ATOM 720 O O . GLU A 1 92 ? -17.644 -1.738 11.418 1.00 96.62 92 GLU A O 1
ATOM 725 N N . TRP A 1 93 ? -17.860 -0.303 13.135 1.00 95.38 93 TRP A N 1
ATOM 726 C CA . TRP A 1 93 ? -17.477 -1.219 14.196 1.00 95.38 93 TRP A CA 1
ATOM 727 C C . TRP A 1 93 ? -18.670 -1.432 15.120 1.00 95.38 93 TRP A C 1
ATOM 729 O O . TRP A 1 93 ? -19.294 -0.475 15.554 1.00 95.38 93 TRP A O 1
ATOM 739 N N . ASP A 1 94 ? -18.987 -2.679 15.458 1.00 92.50 94 ASP A N 1
ATOM 740 C CA . ASP A 1 94 ? -20.121 -3.035 16.326 1.00 92.50 94 ASP A CA 1
ATOM 741 C C . ASP A 1 94 ? -19.851 -2.802 17.827 1.00 92.50 94 ASP A C 1
ATOM 743 O O . ASP A 1 94 ? -20.675 -3.131 18.685 1.00 92.50 94 ASP A O 1
ATOM 747 N N . GLY A 1 95 ? -18.679 -2.252 18.145 1.00 89.00 95 GLY A N 1
ATOM 748 C CA . GLY A 1 95 ? -18.203 -2.009 19.497 1.00 89.00 95 GLY A CA 1
ATOM 749 C C . GLY A 1 95 ? -17.724 -3.272 20.234 1.00 89.00 95 GLY A C 1
ATOM 750 O O . GLY A 1 95 ? -17.499 -3.219 21.445 1.00 89.00 95 GLY A O 1
ATOM 751 N N . THR A 1 96 ? -17.551 -4.399 19.532 1.00 88.25 96 THR A N 1
ATOM 752 C CA . THR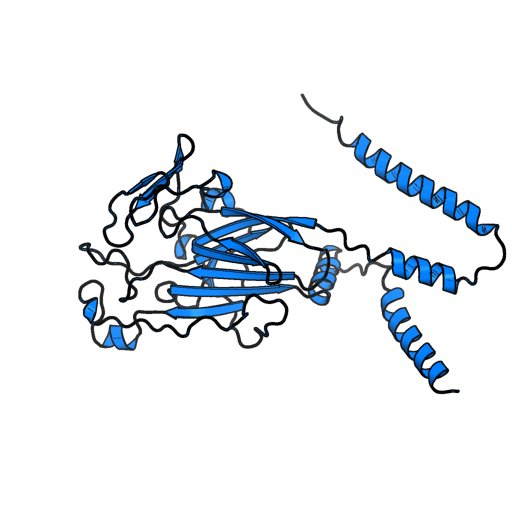 A 1 96 ? -17.045 -5.658 20.097 1.00 88.25 96 THR A CA 1
ATOM 753 C C . THR A 1 96 ? -15.585 -5.891 19.716 1.00 88.25 96 THR A C 1
ATOM 755 O O . THR A 1 96 ? -15.187 -5.754 18.560 1.00 88.25 96 THR A O 1
ATOM 758 N N . TYR A 1 97 ? -14.766 -6.260 20.700 1.00 89.31 97 TYR A N 1
ATOM 759 C CA . TYR A 1 97 ? -13.371 -6.644 20.482 1.00 89.31 97 TYR A CA 1
ATOM 760 C C . TYR A 1 97 ? -13.240 -8.135 20.118 1.00 89.31 97 TYR A C 1
ATOM 762 O O . TYR A 1 97 ? -14.036 -8.948 20.594 1.00 89.31 97 TYR A O 1
ATOM 770 N N . PRO A 1 98 ? -12.205 -8.528 19.351 1.00 91.62 98 PRO A N 1
ATOM 771 C CA . PRO A 1 98 ? -11.090 -7.704 18.867 1.00 91.62 98 PRO A CA 1
ATOM 772 C C . PRO A 1 98 ? -11.449 -6.788 17.683 1.00 91.62 98 PRO A C 1
ATOM 774 O O . PRO A 1 98 ? -12.365 -7.081 16.918 1.00 91.62 98 PRO A O 1
ATOM 777 N N . LYS A 1 99 ? -10.678 -5.706 17.507 1.00 95.56 99 LYS A N 1
ATOM 778 C CA . LYS A 1 99 ? -10.587 -4.991 16.223 1.00 95.56 99 LYS A CA 1
ATOM 779 C C . LYS A 1 99 ? -9.425 -5.581 15.431 1.00 95.56 99 LYS A C 1
ATOM 781 O O . LYS A 1 99 ? -8.302 -5.613 15.930 1.00 95.56 99 LYS A O 1
ATOM 786 N N . VAL A 1 100 ? -9.689 -6.025 14.210 1.00 97.75 100 VAL A N 1
ATOM 787 C CA . VAL A 1 100 ? -8.693 -6.581 13.293 1.00 97.75 100 VAL A CA 1
ATOM 788 C C . VAL A 1 100 ? -8.629 -5.709 12.056 1.00 97.75 100 VAL A C 1
ATOM 790 O O . VAL A 1 100 ? -9.559 -5.686 11.248 1.00 97.75 100 VAL A O 1
ATOM 793 N N . TYR A 1 101 ? -7.505 -5.018 11.909 1.00 98.75 101 TYR A N 1
ATOM 794 C CA . TYR A 1 101 ? -7.161 -4.278 10.706 1.00 98.75 101 TYR A CA 1
ATOM 795 C C . TYR A 1 101 ? -6.255 -5.148 9.845 1.00 98.75 101 TYR A C 1
ATOM 797 O O . TYR A 1 101 ? -5.192 -5.572 10.296 1.00 98.75 101 TYR A O 1
ATOM 805 N N . ALA A 1 102 ? -6.669 -5.412 8.611 1.00 98.81 102 ALA A N 1
ATOM 806 C CA . ALA A 1 102 ? -5.936 -6.253 7.677 1.00 98.81 102 ALA A CA 1
ATOM 807 C C . ALA A 1 102 ? -5.803 -5.523 6.338 1.00 98.81 102 ALA A C 1
ATOM 809 O O . ALA A 1 102 ? -6.798 -5.270 5.662 1.00 98.81 102 ALA A O 1
ATOM 810 N N . ILE A 1 103 ? -4.579 -5.159 5.958 1.00 98.88 103 ILE A N 1
ATOM 811 C CA . ILE A 1 103 ? -4.295 -4.404 4.735 1.00 98.88 103 ILE A CA 1
ATOM 812 C C . ILE A 1 103 ? -3.298 -5.190 3.895 1.00 98.88 103 ILE A C 1
ATOM 814 O O . ILE A 1 103 ? -2.160 -5.395 4.301 1.00 98.88 103 ILE A O 1
ATOM 818 N N . MET A 1 104 ? -3.716 -5.618 2.712 1.00 98.69 104 MET A N 1
ATOM 819 C CA . MET A 1 104 ? -2.789 -6.042 1.674 1.00 98.69 104 MET A CA 1
ATOM 820 C C . MET A 1 104 ? -2.329 -4.792 0.945 1.00 98.69 104 MET A C 1
ATOM 822 O O . MET A 1 104 ? -3.173 -3.999 0.541 1.00 98.69 104 MET A O 1
ATOM 826 N N . CYS A 1 105 ? -1.029 -4.624 0.769 1.00 97.88 105 CYS A N 1
ATOM 827 C CA . CYS A 1 105 ? -0.447 -3.533 0.003 1.00 97.88 105 CYS A CA 1
ATOM 828 C C . CYS A 1 105 ? 0.522 -4.148 -1.009 1.00 97.88 105 CYS A C 1
ATOM 830 O O . CYS A 1 105 ? 1.302 -5.044 -0.678 1.00 97.88 105 CYS A O 1
ATOM 832 N N . GLN A 1 106 ? 0.376 -3.757 -2.267 1.00 95.50 106 GLN A N 1
ATOM 833 C CA . GLN A 1 106 ? 1.072 -4.347 -3.396 1.00 95.50 106 GLN A CA 1
ATOM 834 C C . GLN A 1 106 ? 1.740 -3.239 -4.207 1.00 95.50 106 GLN A C 1
ATOM 836 O O . GLN A 1 106 ? 1.055 -2.388 -4.774 1.00 95.50 106 GLN A O 1
ATOM 841 N N . ASP A 1 107 ? 3.063 -3.321 -4.278 1.00 94.31 107 ASP A N 1
ATOM 842 C CA . ASP A 1 107 ? 3.906 -2.581 -5.210 1.00 94.31 107 ASP A CA 1
ATOM 843 C C . ASP A 1 107 ? 3.667 -3.096 -6.635 1.00 94.31 107 ASP A C 1
ATOM 845 O O . ASP A 1 107 ? 3.234 -4.243 -6.855 1.00 94.31 107 ASP A O 1
ATOM 849 N N . PHE A 1 108 ? 3.943 -2.272 -7.633 1.00 91.88 108 PHE A N 1
ATOM 850 C CA . PHE A 1 108 ? 3.904 -2.719 -9.005 1.00 91.88 108 PHE A CA 1
ATOM 851 C C . PHE A 1 108 ? 5.212 -3.420 -9.360 1.00 91.88 108 PHE A C 1
ATOM 853 O O . PHE A 1 108 ? 6.303 -2.871 -9.374 1.00 91.88 108 PHE A O 1
ATOM 860 N N . ALA A 1 109 ? 5.087 -4.688 -9.732 1.00 92.00 109 ALA A N 1
ATOM 861 C CA . ALA A 1 109 ? 6.208 -5.480 -10.198 1.00 92.00 109 ALA A CA 1
ATOM 862 C C . ALA A 1 109 ? 5.760 -6.378 -11.345 1.00 92.00 109 ALA A C 1
ATOM 864 O O . ALA A 1 109 ? 4.803 -7.155 -11.224 1.00 92.00 109 ALA A O 1
ATOM 865 N N . THR A 1 110 ? 6.475 -6.304 -12.467 1.00 93.88 110 THR A N 1
ATOM 866 C CA . THR A 1 110 ? 6.278 -7.249 -13.573 1.00 93.88 110 THR A CA 1
ATOM 867 C C . THR A 1 110 ? 6.833 -8.636 -13.213 1.00 93.88 110 THR A C 1
ATOM 869 O O . THR A 1 110 ? 7.300 -8.882 -12.100 1.00 93.88 110 THR A O 1
ATOM 872 N N . ALA A 1 111 ? 6.820 -9.575 -14.164 1.00 94.62 111 ALA A N 1
ATOM 873 C CA . ALA A 1 111 ? 7.400 -10.905 -13.968 1.00 94.62 111 ALA A CA 1
ATOM 874 C C . ALA A 1 111 ? 8.905 -10.883 -13.624 1.00 94.62 111 ALA A C 1
ATOM 876 O O . ALA A 1 111 ? 9.402 -11.845 -13.044 1.00 94.62 111 ALA A O 1
ATOM 877 N N . SER A 1 112 ? 9.617 -9.798 -13.948 1.00 96.12 112 SER A N 1
ATOM 878 C CA . SER A 1 112 ? 11.029 -9.627 -13.597 1.00 96.12 112 SER A CA 1
ATOM 879 C C . SER A 1 112 ? 11.246 -9.015 -12.210 1.00 96.12 112 SER A C 1
ATOM 881 O O . SER A 1 112 ? 12.379 -8.996 -11.748 1.00 96.12 112 SER A O 1
ATOM 883 N N . GLY A 1 113 ? 10.209 -8.492 -11.549 1.00 95.81 113 GLY A N 1
ATOM 884 C CA . GLY A 1 113 ? 10.360 -7.666 -10.345 1.00 95.81 113 GLY A CA 1
ATOM 885 C C . GLY A 1 113 ? 10.652 -6.189 -10.637 1.00 95.81 113 GLY A C 1
ATOM 886 O O . GLY A 1 113 ? 10.694 -5.389 -9.717 1.00 95.81 113 GLY A O 1
ATOM 887 N N . TYR A 1 114 ? 10.840 -5.817 -11.908 1.00 96.62 114 TYR A N 1
ATOM 888 C CA . TYR A 1 114 ? 11.046 -4.428 -12.319 1.00 96.62 114 TYR A CA 1
ATOM 889 C C . TYR A 1 114 ? 9.767 -3.811 -12.885 1.00 96.62 114 TYR A C 1
ATOM 891 O O . TYR A 1 114 ? 8.936 -4.496 -13.488 1.00 96.62 114 TYR A O 1
ATOM 899 N N . GLU A 1 115 ? 9.681 -2.496 -12.769 1.00 94.06 115 GLU A N 1
ATOM 900 C CA . GLU A 1 115 ? 8.770 -1.594 -13.457 1.00 94.06 115 GLU A CA 1
ATOM 901 C C . GLU A 1 115 ? 9.413 -1.014 -14.718 1.00 94.06 115 GLU A C 1
ATOM 903 O O . GLU A 1 115 ? 10.632 -1.055 -14.904 1.00 94.06 115 GLU A O 1
ATOM 908 N N . TYR A 1 116 ? 8.593 -0.399 -15.566 1.00 95.00 116 TYR A N 1
ATOM 909 C CA . TYR A 1 116 ? 9.009 0.358 -16.747 1.00 95.00 116 TYR A CA 1
ATOM 910 C C . TYR A 1 116 ? 9.886 -0.452 -17.707 1.00 95.00 116 TYR A C 1
ATOM 912 O O . TYR A 1 116 ? 10.850 0.056 -18.288 1.00 95.00 116 TYR A O 1
ATOM 920 N N . THR A 1 117 ? 9.555 -1.734 -17.844 1.00 96.12 117 THR A N 1
ATOM 921 C CA . THR A 1 117 ? 10.389 -2.761 -18.472 1.00 96.12 117 THR A CA 1
ATOM 922 C C . THR A 1 117 ? 10.578 -2.600 -19.977 1.00 96.12 117 THR A C 1
ATOM 924 O O . THR A 1 117 ? 11.499 -3.193 -20.529 1.00 96.12 117 THR A O 1
ATOM 927 N N . GLU A 1 118 ? 9.767 -1.774 -20.640 1.00 95.50 118 GLU A N 1
ATOM 928 C CA . GLU A 1 118 ? 9.922 -1.437 -22.064 1.00 95.50 118 GLU A CA 1
ATOM 929 C C . GLU A 1 118 ? 10.607 -0.077 -22.283 1.00 95.50 118 GLU A C 1
ATOM 931 O O . GLU A 1 118 ? 10.694 0.423 -23.405 1.00 95.50 118 GLU A O 1
ATOM 936 N N . THR A 1 119 ? 11.107 0.544 -21.214 1.00 94.38 119 THR A N 1
ATOM 937 C CA . THR A 1 119 ? 11.877 1.789 -21.292 1.00 94.38 119 THR A CA 1
ATOM 938 C C . THR A 1 119 ? 13.380 1.518 -21.253 1.00 94.38 119 THR A C 1
ATOM 940 O O . THR A 1 119 ? 13.838 0.423 -20.939 1.00 94.38 119 THR A O 1
ATOM 943 N N . SER A 1 120 ? 14.185 2.551 -21.510 1.00 93.62 120 SER A N 1
ATOM 944 C CA . SER A 1 120 ? 15.639 2.485 -21.322 1.00 93.62 120 SER A CA 1
ATOM 945 C C . SER A 1 120 ? 16.076 2.550 -19.850 1.00 93.62 120 SER A C 1
ATOM 947 O O . SER A 1 120 ? 17.274 2.616 -19.582 1.00 93.62 120 SER A O 1
ATOM 949 N N . ASN A 1 121 ? 15.135 2.624 -18.903 1.00 93.44 121 ASN A N 1
ATOM 950 C CA . ASN A 1 121 ? 15.414 2.750 -17.475 1.00 93.44 121 ASN A CA 1
ATOM 951 C C . ASN A 1 121 ? 14.385 1.973 -16.624 1.00 93.44 121 ASN A C 1
ATOM 953 O O . ASN A 1 121 ? 13.608 2.613 -15.908 1.00 93.44 121 ASN A O 1
ATOM 957 N N . PRO A 1 122 ? 14.346 0.626 -16.703 1.00 95.81 122 PRO A N 1
ATOM 958 C CA . PRO A 1 122 ? 13.574 -0.189 -15.770 1.00 95.81 122 PRO A CA 1
ATOM 959 C C . PRO A 1 122 ? 14.053 0.014 -14.333 1.00 95.81 122 PRO A C 1
ATOM 961 O O . PRO A 1 122 ? 15.252 0.182 -14.091 1.00 95.81 122 PRO A O 1
ATOM 964 N N . GLN A 1 123 ? 13.13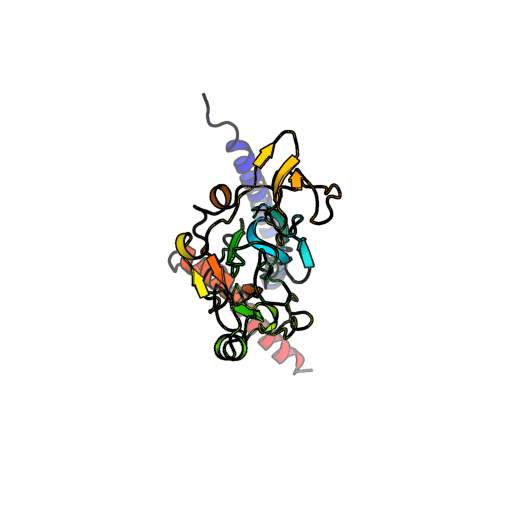2 -0.007 -13.374 1.00 94.25 123 GLN A N 1
ATOM 965 C CA . GLN A 1 123 ? 13.430 0.285 -11.967 1.00 94.25 123 GLN A CA 1
ATOM 966 C C . GLN A 1 123 ? 12.776 -0.729 -11.040 1.00 94.25 123 GLN A C 1
ATOM 968 O O . GLN A 1 123 ? 11.788 -1.350 -11.407 1.00 94.25 123 GLN A O 1
ATOM 973 N N . LEU A 1 124 ? 13.367 -0.923 -9.866 1.00 94.31 124 LEU A N 1
ATOM 974 C CA . LEU A 1 124 ? 12.698 -1.613 -8.771 1.00 94.31 124 LEU A CA 1
ATOM 975 C C . LEU A 1 124 ? 11.753 -0.621 -8.086 1.00 94.31 124 LEU A C 1
ATOM 977 O O . LEU A 1 124 ? 12.162 0.530 -7.875 1.00 94.31 124 LEU A O 1
ATOM 981 N N . GLY A 1 125 ? 10.544 -1.073 -7.763 1.00 84.19 125 GLY A N 1
ATOM 982 C CA . GLY A 1 125 ? 9.529 -0.265 -7.088 1.00 84.19 125 GLY A CA 1
ATOM 983 C C . GLY A 1 125 ? 9.903 0.078 -5.644 1.00 84.19 125 GLY A C 1
ATOM 984 O O . GLY A 1 125 ? 10.961 -0.309 -5.135 1.00 84.19 125 GLY A O 1
ATOM 985 N N . ASP A 1 126 ? 9.097 0.916 -5.007 1.00 83.06 126 ASP A N 1
ATOM 986 C CA . ASP A 1 126 ? 9.159 1.265 -3.586 1.00 83.06 126 ASP A CA 1
ATOM 987 C C . ASP A 1 126 ? 7.784 1.136 -2.948 1.00 83.06 126 ASP A C 1
ATOM 989 O O . ASP A 1 126 ? 7.145 2.118 -2.574 1.00 83.06 126 ASP A O 1
ATOM 993 N N . GLY A 1 127 ? 7.359 -0.109 -2.753 1.00 90.81 127 GLY A N 1
ATOM 994 C CA . GLY A 1 127 ? 6.145 -0.359 -2.002 1.00 90.81 127 GLY A CA 1
ATOM 995 C C . GLY A 1 127 ? 6.211 0.190 -0.577 1.00 90.81 127 GLY A C 1
ATOM 996 O O . GLY A 1 127 ? 7.191 -0.009 0.143 1.00 90.81 127 GLY A O 1
ATOM 997 N N . ALA A 1 128 ? 5.155 0.873 -0.137 1.00 96.38 128 ALA A N 1
ATOM 998 C CA . ALA A 1 128 ? 5.042 1.323 1.247 1.00 96.38 128 ALA A CA 1
ATOM 999 C C . ALA A 1 128 ? 3.590 1.591 1.646 1.00 96.38 128 ALA A C 1
ATOM 1001 O O . ALA A 1 128 ? 2.837 2.234 0.918 1.00 96.38 128 ALA A O 1
ATOM 1002 N N . LEU A 1 129 ? 3.213 1.152 2.849 1.00 98.56 129 LEU A N 1
ATOM 1003 C CA . LEU A 1 129 ? 1.904 1.394 3.452 1.00 98.56 129 LEU A CA 1
ATOM 1004 C C . LEU A 1 129 ? 1.989 2.502 4.506 1.00 98.56 129 LEU A C 1
ATOM 1006 O O . LEU A 1 129 ? 2.796 2.420 5.426 1.00 98.56 129 LEU A O 1
ATOM 1010 N N . ILE A 1 130 ? 1.079 3.470 4.472 1.00 98.75 130 ILE A N 1
ATOM 1011 C CA . ILE A 1 130 ? 0.800 4.353 5.612 1.00 98.75 130 ILE A CA 1
ATOM 1012 C C . ILE A 1 130 ? -0.710 4.520 5.773 1.00 98.75 130 ILE A C 1
ATOM 1014 O O . ILE A 1 130 ? -1.436 4.705 4.797 1.00 98.75 130 ILE A O 1
ATOM 1018 N N . ALA A 1 131 ? -1.204 4.429 7.008 1.00 98.81 131 ALA A N 1
ATOM 1019 C CA . ALA A 1 131 ? -2.627 4.586 7.289 1.00 98.81 131 ALA A CA 1
ATOM 1020 C C . ALA A 1 131 ? -2.891 5.206 8.663 1.00 98.81 131 ALA A C 1
ATOM 1022 O O . ALA A 1 131 ? -2.130 5.016 9.616 1.00 98.81 131 ALA A O 1
ATOM 1023 N N . SER A 1 132 ? -4.007 5.925 8.767 1.00 98.69 132 SER A N 1
ATOM 1024 C CA . SER A 1 132 ? -4.503 6.514 10.010 1.00 98.69 132 SER A CA 1
ATOM 1025 C C . SER A 1 132 ? -6.029 6.486 10.044 1.00 98.69 132 SER A C 1
ATOM 1027 O O . SER A 1 132 ? -6.685 6.760 9.039 1.00 98.69 132 SER A O 1
ATOM 1029 N N . PHE A 1 133 ? -6.586 6.150 11.205 1.00 98.69 133 PHE A N 1
ATOM 1030 C CA . PHE A 1 133 ? -8.013 5.969 11.441 1.00 98.69 133 PHE A CA 1
ATOM 1031 C C . PHE A 1 133 ? -8.493 6.849 12.603 1.00 98.69 133 PHE A C 1
ATOM 1033 O O . PHE A 1 133 ? -7.733 7.192 13.511 1.00 98.69 133 PHE A O 1
ATOM 1040 N N . SER A 1 134 ? -9.775 7.215 12.584 1.00 97.69 134 SER A N 1
ATOM 1041 C CA . SER A 1 134 ? -10.391 8.139 13.543 1.00 97.69 134 SER A CA 1
ATOM 1042 C C . SER A 1 134 ? -10.498 7.580 14.959 1.00 97.69 134 SER A C 1
ATOM 1044 O O . SER A 1 134 ? -10.633 8.357 15.900 1.00 97.69 134 SER A O 1
ATOM 1046 N N . ASP A 1 135 ? -10.394 6.260 15.126 1.00 95.06 135 ASP A N 1
ATOM 1047 C CA . ASP A 1 135 ? -10.361 5.601 16.435 1.00 95.06 135 ASP A CA 1
ATOM 1048 C C . ASP A 1 135 ? -8.970 5.648 17.104 1.00 95.06 135 ASP A C 1
ATOM 1050 O O . ASP A 1 135 ? -8.759 5.050 18.158 1.00 95.06 135 ASP A O 1
ATOM 1054 N N . GLY A 1 136 ? -8.015 6.357 16.489 1.00 95.31 136 GLY A N 1
ATOM 1055 C CA . GLY A 1 136 ? -6.639 6.509 16.959 1.00 95.31 136 GLY A CA 1
ATOM 1056 C C . GLY A 1 136 ? -5.673 5.459 16.410 1.00 95.31 136 GLY A C 1
ATOM 1057 O O . GLY A 1 136 ? -4.459 5.610 16.586 1.00 95.31 136 GLY A O 1
ATOM 1058 N N . THR A 1 137 ? -6.174 4.431 15.717 1.00 97.62 137 THR A N 1
ATOM 1059 C CA . THR A 1 137 ? -5.332 3.427 15.064 1.00 97.62 137 THR A CA 1
ATOM 1060 C C . THR A 1 137 ? -4.519 4.068 13.943 1.00 97.62 137 THR A C 1
ATOM 1062 O O . THR A 1 137 ? -5.016 4.868 13.151 1.00 97.62 137 THR A O 1
ATOM 1065 N N . LYS A 1 138 ? -3.241 3.712 13.854 1.00 98.19 138 LYS A N 1
ATOM 1066 C CA . LYS A 1 138 ? -2.322 4.180 12.813 1.00 98.19 138 LYS A CA 1
ATOM 1067 C C . LYS A 1 138 ? -1.252 3.141 12.542 1.00 98.19 138 LYS A C 1
ATOM 1069 O O . LYS A 1 138 ? -1.020 2.262 13.373 1.00 98.19 138 LYS A O 1
ATOM 1074 N N . THR A 1 139 ? -0.600 3.240 11.393 1.00 98.56 139 THR A N 1
ATOM 1075 C CA . THR A 1 139 ? 0.536 2.381 11.066 1.00 98.56 139 THR A CA 1
ATOM 1076 C C . THR A 1 139 ? 1.734 2.706 11.959 1.00 98.56 139 THR A C 1
ATOM 1078 O O . THR A 1 139 ? 2.219 3.839 12.007 1.00 98.56 139 THR A O 1
ATOM 1081 N N . THR A 1 140 ? 2.182 1.694 12.700 1.00 97.00 140 THR A N 1
ATOM 1082 C CA . THR A 1 140 ? 3.348 1.690 13.599 1.00 97.00 140 THR A CA 1
ATOM 1083 C C . THR A 1 140 ? 4.057 0.339 13.475 1.00 97.00 140 THR A C 1
ATOM 1085 O O . THR A 1 140 ? 3.539 -0.589 12.854 1.00 97.00 140 THR A O 1
ATOM 1088 N N . THR A 1 141 ? 5.216 0.183 14.110 1.00 95.38 141 THR A N 1
ATOM 1089 C CA . THR A 1 141 ? 5.940 -1.099 14.166 1.00 95.38 141 THR A CA 1
ATOM 1090 C C . THR A 1 141 ? 5.216 -2.195 14.962 1.00 95.38 141 THR A C 1
ATOM 1092 O O . THR A 1 141 ? 5.698 -3.322 15.004 1.00 95.38 141 THR A O 1
ATOM 1095 N N . ASP A 1 142 ? 4.068 -1.897 15.584 1.00 95.00 142 ASP A N 1
ATOM 1096 C CA . ASP A 1 142 ? 3.224 -2.895 16.263 1.00 95.00 142 ASP A CA 1
ATOM 1097 C C . ASP A 1 142 ? 2.440 -3.766 15.270 1.00 95.00 142 ASP A C 1
ATOM 1099 O O . ASP A 1 142 ? 1.914 -4.822 15.627 1.00 95.00 142 ASP A O 1
ATOM 1103 N N . TRP A 1 143 ? 2.350 -3.327 14.013 1.00 98.31 143 TRP A N 1
ATOM 1104 C CA . TRP A 1 143 ? 1.738 -4.100 12.945 1.00 98.31 143 TRP A CA 1
ATOM 1105 C C . TRP A 1 143 ? 2.617 -5.289 12.580 1.00 98.31 143 TRP A C 1
ATOM 1107 O O . TRP A 1 143 ? 3.836 -5.179 12.435 1.00 98.31 143 TRP A O 1
ATOM 1117 N N . LYS A 1 144 ? 1.974 -6.431 12.360 1.00 98.19 144 LYS A N 1
ATOM 1118 C CA . LYS A 1 144 ? 2.621 -7.610 11.795 1.00 98.19 144 LYS A CA 1
ATOM 1119 C C . LYS A 1 144 ? 2.636 -7.526 10.282 1.00 98.19 144 LYS A C 1
ATOM 1121 O O . LYS A 1 144 ? 1.726 -6.946 9.691 1.00 98.19 144 LYS A O 1
ATOM 1126 N N . SER A 1 145 ? 3.636 -8.144 9.669 1.00 97.94 145 SER A N 1
ATOM 1127 C CA . SER A 1 145 ? 3.806 -8.181 8.223 1.00 97.94 145 SER A CA 1
ATOM 1128 C C . SER A 1 145 ? 4.125 -9.585 7.708 1.00 97.94 145 SER A C 1
ATOM 1130 O O . SER A 1 145 ? 4.730 -10.407 8.402 1.00 97.94 145 SER A O 1
ATOM 1132 N N . TYR A 1 146 ? 3.706 -9.852 6.474 1.00 98.50 146 TYR A N 1
ATOM 1133 C CA . TYR A 1 146 ? 4.002 -11.067 5.724 1.00 98.50 146 TYR A CA 1
ATOM 1134 C C . TYR A 1 146 ? 4.277 -10.712 4.264 1.00 98.50 146 TYR A C 1
ATOM 1136 O O . TYR A 1 146 ? 3.459 -10.048 3.630 1.00 98.50 146 TYR A O 1
ATOM 1144 N N . VAL A 1 147 ? 5.414 -11.162 3.735 1.00 97.88 147 VAL A N 1
ATOM 1145 C CA . VAL A 1 147 ? 5.799 -10.978 2.330 1.00 97.88 147 VAL A CA 1
ATOM 1146 C C . VAL A 1 147 ? 5.207 -12.132 1.522 1.00 97.88 147 VAL A C 1
ATOM 1148 O O . VAL A 1 147 ? 5.676 -13.258 1.662 1.00 97.88 147 VAL A O 1
ATOM 1151 N N . SER A 1 148 ? 4.197 -11.890 0.683 1.00 97.75 148 SER A N 1
ATOM 1152 C CA . SER A 1 148 ? 3.636 -12.950 -0.174 1.00 97.75 148 SER A CA 1
ATOM 1153 C C . SER A 1 148 ? 4.295 -13.029 -1.548 1.00 97.75 148 SER A C 1
ATOM 1155 O O . SER A 1 148 ? 4.311 -14.095 -2.165 1.00 97.75 148 SER A O 1
ATOM 1157 N N . LYS A 1 149 ? 4.906 -11.935 -2.013 1.00 97.81 149 LYS A N 1
ATOM 1158 C CA . LYS A 1 149 ? 5.645 -11.901 -3.277 1.00 97.81 149 LYS A CA 1
ATOM 1159 C C . LYS A 1 149 ? 6.876 -11.018 -3.161 1.00 97.81 149 LYS A C 1
ATOM 1161 O O . LYS A 1 149 ? 6.768 -9.884 -2.701 1.00 97.81 149 LYS A O 1
ATOM 1166 N N . SER A 1 150 ? 8.020 -11.503 -3.634 1.00 97.38 150 SER A N 1
ATOM 1167 C CA . SER A 1 150 ? 9.266 -10.737 -3.661 1.00 97.38 150 SER A CA 1
ATOM 1168 C C . SER A 1 150 ? 10.164 -11.111 -4.834 1.00 97.38 150 SER A C 1
ATOM 1170 O O . SER A 1 150 ? 10.157 -12.230 -5.342 1.00 97.38 150 SER A O 1
ATOM 1172 N N . GLY A 1 151 ? 10.942 -10.154 -5.309 1.00 95.94 151 GLY A N 1
ATOM 1173 C CA . GLY A 1 151 ? 11.948 -10.350 -6.327 1.00 95.94 151 GLY A CA 1
ATOM 1174 C C . GLY A 1 151 ? 12.379 -9.038 -6.981 1.00 95.94 151 GLY A C 1
ATOM 1175 O O . GLY A 1 151 ? 11.706 -8.027 -6.801 1.00 95.94 151 GLY A O 1
ATOM 1176 N N . PRO A 1 152 ? 13.469 -9.063 -7.761 1.00 97.62 152 PRO A N 1
ATOM 1177 C CA . PRO A 1 152 ? 14.215 -10.259 -8.145 1.00 97.62 152 PRO A CA 1
ATOM 1178 C C . PRO A 1 152 ? 14.943 -10.936 -6.977 1.00 97.62 152 PRO A C 1
ATOM 1180 O O . PRO A 1 152 ? 15.446 -10.281 -6.070 1.00 97.62 152 PRO A O 1
ATOM 1183 N N . THR A 1 153 ? 15.023 -12.266 -6.986 1.00 97.38 153 THR A N 1
ATOM 1184 C CA . THR A 1 153 ? 15.752 -13.006 -5.947 1.00 97.38 153 THR A CA 1
ATOM 1185 C C . THR A 1 153 ? 17.242 -12.679 -5.980 1.00 97.38 153 THR A C 1
ATOM 1187 O O . THR A 1 153 ? 17.832 -12.549 -7.056 1.00 97.38 153 THR A O 1
ATOM 1190 N N . LYS A 1 154 ? 17.882 -12.684 -4.804 1.00 96.56 154 LYS A N 1
ATOM 1191 C CA . LYS A 1 154 ? 19.345 -12.605 -4.641 1.00 96.56 154 LYS A CA 1
ATOM 1192 C C . LYS A 1 154 ? 20.093 -13.516 -5.625 1.00 96.56 154 LYS A C 1
ATOM 1194 O O . LYS A 1 154 ? 21.018 -13.069 -6.292 1.00 96.56 154 LYS A O 1
ATOM 1199 N N . ALA A 1 155 ? 19.658 -14.772 -5.752 1.00 98.00 155 ALA A N 1
ATOM 1200 C CA . ALA A 1 155 ? 20.275 -15.748 -6.648 1.00 98.00 155 ALA A CA 1
ATOM 1201 C C . ALA A 1 155 ? 20.168 -15.342 -8.128 1.00 98.00 155 ALA A C 1
ATOM 1203 O O . ALA A 1 155 ? 21.131 -15.496 -8.874 1.00 98.00 155 ALA A O 1
ATOM 1204 N N . SER A 1 156 ? 19.023 -14.796 -8.553 1.00 98.31 156 SER A N 1
ATOM 1205 C CA . SER A 1 156 ? 18.865 -14.297 -9.924 1.00 98.31 156 SER A CA 1
ATOM 1206 C C . SER A 1 156 ? 19.734 -13.070 -10.199 1.00 98.31 156 SER A C 1
ATOM 1208 O O . SER A 1 156 ? 20.340 -12.983 -11.266 1.00 98.31 156 SER A O 1
ATOM 1210 N N . VAL A 1 157 ? 19.863 -12.159 -9.227 1.00 97.81 157 VAL A N 1
ATOM 1211 C CA . VAL A 1 157 ? 20.764 -10.997 -9.311 1.00 97.81 157 VAL A CA 1
ATOM 1212 C C . VAL A 1 157 ? 22.215 -11.457 -9.444 1.00 97.81 157 VAL A C 1
ATOM 1214 O O . VAL A 1 157 ? 22.913 -11.018 -10.355 1.00 97.81 157 VAL A O 1
ATOM 1217 N N . ASP A 1 158 ? 22.644 -12.419 -8.626 1.00 98.06 158 ASP A N 1
ATOM 1218 C CA . ASP A 1 158 ? 23.994 -12.994 -8.694 1.00 98.06 158 ASP A CA 1
ATOM 1219 C C . ASP A 1 158 ? 24.250 -13.735 -10.028 1.00 98.06 158 ASP A C 1
ATOM 1221 O O . ASP A 1 158 ? 25.385 -13.797 -10.502 1.00 98.06 158 ASP A O 1
ATOM 1225 N N . ALA A 1 159 ? 23.195 -14.243 -10.677 1.00 97.69 159 ALA A N 1
ATOM 1226 C CA . ALA A 1 159 ? 23.235 -14.846 -12.014 1.00 97.69 159 ALA A CA 1
ATOM 1227 C C . ALA A 1 159 ? 23.131 -13.824 -13.173 1.00 97.69 159 ALA A C 1
ATOM 1229 O O . ALA A 1 159 ? 23.134 -14.204 -14.350 1.00 97.69 159 ALA A O 1
ATOM 1230 N N . GLY A 1 160 ? 23.071 -12.525 -12.866 1.00 97.81 160 GLY A N 1
ATOM 1231 C CA . GLY A 1 160 ? 23.097 -11.436 -13.841 1.00 97.81 160 GLY A CA 1
ATOM 1232 C C . GLY A 1 160 ? 21.742 -10.813 -14.178 1.00 97.81 160 GLY A C 1
ATOM 1233 O O . GLY A 1 160 ? 21.665 -10.100 -15.179 1.00 97.81 160 GLY A O 1
ATOM 1234 N N . CYS A 1 161 ? 20.689 -11.056 -13.389 1.00 98.12 161 CYS A N 1
ATOM 1235 C CA . CYS A 1 161 ? 19.483 -10.223 -13.426 1.00 98.12 161 CYS A CA 1
ATOM 1236 C C . CYS A 1 161 ? 19.840 -8.761 -13.136 1.00 98.12 161 CYS A C 1
ATOM 1238 O O . CYS A 1 161 ? 20.558 -8.456 -12.184 1.00 98.12 161 CYS A O 1
ATOM 1240 N N . SER A 1 162 ? 19.335 -7.859 -13.974 1.00 97.19 162 SER A N 1
ATOM 1241 C CA . SER A 1 162 ? 19.490 -6.413 -13.818 1.00 97.19 162 SER A CA 1
ATOM 1242 C C . SER A 1 162 ? 18.480 -5.673 -14.695 1.00 97.19 162 SER A C 1
ATOM 1244 O O . SER A 1 162 ? 17.838 -6.283 -15.550 1.00 97.19 162 SER A O 1
ATOM 1246 N N . ALA A 1 163 ? 18.407 -4.346 -14.564 1.00 96.12 163 ALA A N 1
ATOM 1247 C CA . ALA A 1 163 ? 17.582 -3.490 -15.422 1.00 96.12 163 ALA A CA 1
ATOM 1248 C C . ALA A 1 163 ? 17.876 -3.643 -16.934 1.00 96.12 163 ALA A C 1
ATOM 1250 O O . ALA A 1 163 ? 17.028 -3.312 -17.754 1.00 96.12 163 ALA A O 1
ATOM 1251 N N . SER A 1 164 ? 19.052 -4.155 -17.323 1.00 95.62 164 SER A N 1
ATOM 1252 C CA . SER A 1 164 ? 19.423 -4.437 -18.721 1.00 95.62 164 SER A CA 1
ATOM 1253 C C . SER A 1 164 ? 19.370 -5.926 -19.093 1.00 95.62 164 SER A C 1
ATOM 1255 O O . SER A 1 164 ? 19.742 -6.303 -20.203 1.00 95.62 164 SER A O 1
ATOM 1257 N N . SER A 1 165 ? 18.948 -6.801 -18.179 1.00 96.69 165 SER A N 1
ATOM 1258 C CA . SER A 1 165 ? 18.849 -8.256 -18.377 1.00 96.69 165 SER A CA 1
ATOM 1259 C C . SER A 1 165 ? 17.678 -8.817 -17.567 1.00 96.69 165 SER A C 1
ATOM 1261 O O . SER A 1 165 ? 17.854 -9.616 -16.644 1.00 96.69 165 SER A O 1
ATOM 1263 N N . LEU A 1 166 ? 16.476 -8.332 -17.890 1.00 97.19 166 LEU A N 1
ATOM 1264 C CA . LEU A 1 166 ? 15.232 -8.655 -17.185 1.00 97.19 166 LEU A CA 1
ATOM 1265 C C . LEU A 1 166 ? 14.813 -10.124 -17.340 1.00 97.19 166 LEU A C 1
ATOM 1267 O O . LEU A 1 166 ? 14.153 -10.670 -16.462 1.00 97.19 166 LEU A O 1
ATOM 1271 N N . ASP A 1 167 ? 15.219 -10.773 -18.431 1.00 97.06 167 ASP A N 1
ATOM 1272 C CA . ASP A 1 167 ? 14.953 -12.181 -18.745 1.00 97.06 167 ASP A CA 1
ATOM 1273 C C . ASP A 1 167 ? 15.591 -13.160 -17.747 1.00 97.06 167 ASP A C 1
ATOM 1275 O O . ASP A 1 167 ? 15.144 -14.297 -17.614 1.00 97.06 167 ASP A O 1
ATOM 1279 N N . LYS A 1 168 ? 16.618 -12.713 -17.016 1.00 97.88 168 LYS A N 1
ATOM 1280 C CA . LYS A 1 168 ? 17.292 -13.498 -15.973 1.00 97.88 168 LYS A CA 1
ATOM 1281 C C . LYS A 1 168 ? 16.665 -13.334 -14.594 1.00 97.88 168 LYS A C 1
ATOM 1283 O O . LYS A 1 168 ? 17.058 -14.037 -13.664 1.00 97.88 168 LYS A O 1
ATOM 1288 N N . CYS A 1 169 ? 15.764 -12.374 -14.430 1.00 98.31 169 CYS A N 1
ATOM 1289 C CA . CYS A 1 169 ? 15.191 -12.041 -13.139 1.00 98.31 169 CYS A CA 1
ATOM 1290 C C . CYS A 1 169 ? 14.131 -13.056 -12.726 1.00 98.31 169 CYS A C 1
ATOM 1292 O O . CYS A 1 169 ? 13.294 -13.465 -13.526 1.00 98.31 169 CYS A O 1
ATOM 1294 N N . VAL A 1 170 ? 14.175 -13.456 -11.456 1.00 98.06 170 VAL A N 1
ATOM 1295 C CA . VAL A 1 170 ? 13.244 -14.436 -10.894 1.00 98.06 170 VAL A CA 1
ATOM 1296 C C . VAL A 1 170 ? 12.518 -13.805 -9.724 1.00 98.06 170 VAL A C 1
ATOM 1298 O O . VAL A 1 170 ? 13.163 -13.344 -8.785 1.00 98.06 170 VAL A O 1
ATOM 1301 N N . VAL A 1 171 ? 11.191 -13.834 -9.766 1.00 98.06 171 VAL A N 1
ATOM 1302 C CA . VAL A 1 171 ? 10.308 -13.444 -8.664 1.00 98.06 171 VAL A CA 1
ATOM 1303 C C . VAL A 1 171 ? 9.800 -14.699 -7.961 1.00 98.06 171 VAL A C 1
ATOM 1305 O O . VAL A 1 171 ? 9.478 -15.698 -8.604 1.00 98.06 171 VAL A O 1
ATOM 1308 N N . VAL A 1 172 ? 9.735 -14.646 -6.636 1.00 97.75 172 VAL A N 1
ATOM 1309 C CA . VAL A 1 172 ? 9.127 -15.659 -5.777 1.00 97.75 172 VAL A CA 1
ATOM 1310 C C . VAL A 1 172 ? 7.732 -15.186 -5.388 1.00 97.75 172 VAL A C 1
ATOM 1312 O O . VAL A 1 172 ? 7.550 -14.054 -4.949 1.00 97.75 172 VAL A O 1
ATOM 1315 N N . ASP A 1 173 ? 6.756 -16.073 -5.540 1.00 97.38 173 ASP A N 1
ATOM 1316 C CA . ASP A 1 173 ? 5.379 -15.888 -5.092 1.00 97.38 173 ASP A CA 1
ATOM 1317 C C . ASP A 1 173 ? 5.025 -17.084 -4.205 1.00 97.38 173 ASP A C 1
ATOM 1319 O O . ASP A 1 173 ? 4.983 -18.225 -4.676 1.00 97.38 173 ASP A O 1
ATOM 1323 N N . ILE A 1 174 ? 4.870 -16.834 -2.905 1.00 97.12 174 ILE A N 1
ATOM 1324 C CA . ILE A 1 174 ? 4.493 -17.857 -1.922 1.00 97.12 174 ILE A CA 1
ATOM 1325 C C . ILE A 1 174 ? 2.991 -17.837 -1.612 1.00 97.12 174 ILE A C 1
ATOM 1327 O O . ILE A 1 174 ? 2.517 -18.681 -0.850 1.00 97.12 174 ILE A O 1
ATOM 1331 N N . GLY A 1 175 ? 2.244 -16.928 -2.247 1.00 96.88 175 GLY A N 1
ATOM 1332 C CA . GLY A 1 175 ? 0.809 -16.756 -2.080 1.00 96.88 175 GLY A CA 1
ATOM 1333 C C . GLY A 1 175 ? 0.408 -16.124 -0.748 1.00 96.88 175 GLY A C 1
ATOM 1334 O O . GLY A 1 175 ? 1.183 -16.020 0.200 1.00 96.88 175 GLY A O 1
ATOM 1335 N N . ASP A 1 176 ? -0.850 -15.701 -0.674 1.00 97.81 176 ASP A N 1
ATOM 1336 C CA . ASP A 1 176 ? -1.431 -15.186 0.562 1.00 97.81 176 ASP A CA 1
ATOM 1337 C C . ASP A 1 176 ? -1.974 -16.350 1.413 1.00 97.81 176 ASP A C 1
ATOM 1339 O O . ASP A 1 176 ? -2.682 -17.217 0.881 1.00 97.81 176 ASP A O 1
ATOM 1343 N N . PRO A 1 177 ? -1.736 -16.379 2.739 1.00 98.25 177 PRO A N 1
ATOM 1344 C CA . PRO A 1 177 ? -2.336 -17.384 3.604 1.00 98.25 177 PRO A CA 1
ATOM 1345 C C . PRO A 1 177 ? -3.874 -17.310 3.551 1.00 98.25 177 PRO A C 1
ATOM 1347 O O . PRO A 1 177 ? -4.445 -16.220 3.655 1.00 98.25 177 PRO A O 1
ATOM 1350 N N . PRO A 1 178 ? -4.592 -18.439 3.419 1.00 97.38 178 PRO A N 1
ATOM 1351 C CA . PRO A 1 178 ? -6.049 -18.423 3.376 1.00 97.38 178 PRO A CA 1
ATOM 1352 C C . PRO A 1 178 ? -6.651 -17.751 4.614 1.00 97.38 178 PRO A C 1
ATOM 1354 O O . PRO A 1 178 ? -6.252 -18.036 5.742 1.00 97.38 178 PRO A O 1
ATOM 1357 N N . ASN A 1 179 ? -7.650 -16.889 4.407 1.00 96.94 179 ASN A N 1
ATOM 1358 C CA . ASN A 1 179 ? -8.359 -16.174 5.475 1.00 96.94 179 ASN A CA 1
ATOM 1359 C C . ASN A 1 179 ? -7.455 -15.333 6.400 1.00 96.94 179 ASN A C 1
ATOM 1361 O O . ASN A 1 179 ? -7.850 -15.059 7.537 1.00 96.94 179 ASN A O 1
ATOM 1365 N N . TRP A 1 180 ? -6.278 -14.890 5.937 1.00 98.25 180 TRP A N 1
ATOM 1366 C CA . TRP A 1 180 ? -5.342 -14.061 6.715 1.00 98.25 180 TRP A CA 1
ATOM 1367 C C . TRP A 1 180 ? -5.958 -12.764 7.263 1.00 98.25 180 TRP A C 1
ATOM 1369 O O . TRP A 1 180 ? -5.467 -12.219 8.246 1.00 98.25 180 TRP A O 1
ATOM 1379 N N . PHE A 1 181 ? -7.037 -12.279 6.644 1.00 98.00 181 PHE A N 1
ATOM 1380 C CA . PHE A 1 181 ? -7.790 -11.083 7.031 1.00 98.00 181 PHE A CA 1
ATOM 1381 C C . PHE A 1 181 ? -8.887 -11.350 8.080 1.00 98.00 181 PHE A C 1
ATOM 1383 O O . PHE A 1 181 ? -9.488 -10.414 8.602 1.00 98.00 181 PHE A O 1
ATOM 1390 N N . SER A 1 182 ? -9.184 -12.616 8.391 1.00 96.88 182 SER A N 1
ATOM 1391 C CA . SER A 1 182 ? -10.273 -12.995 9.303 1.00 96.88 182 SER A CA 1
ATOM 1392 C C . SER A 1 182 ? -9.942 -12.713 10.770 1.00 96.88 182 SER A C 1
ATOM 1394 O O . SER A 1 182 ? -8.780 -12.731 11.175 1.00 96.88 182 SER A O 1
ATOM 1396 N N . MET A 1 183 ? -10.961 -12.530 11.612 1.00 95.00 183 MET A N 1
ATOM 1397 C CA . MET A 1 183 ? -10.762 -12.290 13.050 1.00 95.00 183 MET A CA 1
ATOM 1398 C C . MET A 1 183 ? -10.078 -13.449 13.790 1.00 95.00 183 MET A C 1
ATOM 1400 O O . MET A 1 183 ? -9.479 -13.235 14.836 1.00 95.00 183 MET A O 1
ATOM 1404 N N . THR A 1 184 ? -10.157 -14.669 13.258 1.00 94.44 184 THR A N 1
ATOM 1405 C CA . THR A 1 184 ? -9.663 -15.891 13.912 1.00 94.44 184 THR A CA 1
ATOM 1406 C C . THR A 1 184 ? -8.305 -16.361 13.397 1.00 94.44 184 THR A C 1
ATOM 1408 O O . THR A 1 184 ? -7.831 -17.414 13.817 1.00 94.44 184 THR A O 1
ATOM 1411 N N . PHE A 1 185 ? -7.701 -15.649 12.445 1.00 96.88 185 PHE A N 1
ATOM 1412 C CA . PHE A 1 185 ? -6.404 -16.030 11.899 1.00 96.88 185 PHE A CA 1
ATOM 1413 C C . PHE A 1 185 ? -5.285 -15.801 12.920 1.00 96.88 185 PHE A C 1
ATOM 1415 O O . PHE A 1 185 ? -5.166 -14.718 13.490 1.00 96.88 185 PHE A O 1
ATOM 1422 N N . ASP A 1 186 ? -4.439 -16.813 13.118 1.00 95.44 186 ASP A N 1
ATOM 1423 C CA . ASP A 1 186 ? -3.281 -16.714 14.000 1.00 95.44 186 ASP A CA 1
ATOM 1424 C C . ASP A 1 186 ? -2.051 -16.190 13.244 1.00 95.44 186 ASP A C 1
ATOM 1426 O O . ASP A 1 186 ? -1.319 -16.938 12.595 1.00 95.44 186 ASP A O 1
ATOM 1430 N N . ALA A 1 187 ? -1.801 -14.887 13.368 1.00 96.00 187 ALA A N 1
ATOM 1431 C CA . ALA A 1 187 ? -0.601 -14.241 12.846 1.00 96.00 187 ALA A CA 1
ATOM 1432 C C . ALA A 1 187 ? 0.578 -14.270 13.841 1.00 96.00 187 ALA A C 1
ATOM 1434 O O . ALA A 1 187 ? 1.482 -13.445 13.745 1.00 96.00 187 ALA A O 1
ATOM 1435 N N . SER A 1 188 ? 0.592 -15.131 14.866 1.00 94.88 188 SER A N 1
ATOM 1436 C CA . SER A 1 188 ? 1.692 -15.203 15.852 1.00 94.88 188 SER A CA 1
ATOM 1437 C C . SER A 1 188 ? 3.066 -15.478 15.231 1.00 94.88 188 SER A C 1
ATOM 1439 O O . SER A 1 188 ? 4.070 -15.019 15.767 1.00 94.88 188 SER A O 1
ATOM 1441 N N . SER A 1 189 ? 3.102 -16.162 14.087 1.00 96.44 189 SER A N 1
ATOM 1442 C CA . SER A 1 189 ? 4.325 -16.471 13.336 1.00 96.44 189 SER A CA 1
ATOM 1443 C C . SER A 1 189 ? 4.818 -15.342 12.423 1.00 96.44 189 SER A C 1
ATOM 1445 O O . SER A 1 189 ? 5.918 -15.444 11.882 1.00 96.44 189 SER A O 1
ATOM 1447 N N . TRP A 1 190 ? 4.026 -14.285 12.222 1.00 97.75 190 TRP A N 1
ATOM 1448 C CA . TRP A 1 190 ? 4.399 -13.164 11.359 1.00 97.75 190 TRP A CA 1
ATOM 1449 C C . TRP A 1 190 ? 5.384 -12.233 12.070 1.00 97.75 190 TRP A C 1
ATOM 1451 O O . TRP A 1 190 ? 5.272 -11.994 13.275 1.00 97.75 190 TRP A O 1
ATOM 1461 N N . GLY A 1 191 ? 6.337 -11.692 11.309 1.00 95.12 191 GLY A N 1
ATOM 1462 C CA . GLY A 1 191 ? 7.289 -10.701 11.807 1.00 95.12 191 GLY A CA 1
ATOM 1463 C C . GLY A 1 191 ? 6.638 -9.332 12.006 1.00 95.12 191 GLY A C 1
ATOM 1464 O O . GLY A 1 191 ? 5.550 -9.068 11.495 1.00 95.12 191 GLY A O 1
ATOM 1465 N N . ALA A 1 192 ? 7.309 -8.441 12.733 1.00 94.94 192 ALA A N 1
ATOM 1466 C CA . ALA A 1 192 ? 6.914 -7.035 12.778 1.00 94.94 192 ALA A CA 1
ATOM 1467 C C . ALA A 1 192 ? 7.138 -6.370 11.409 1.00 94.94 192 ALA A C 1
ATOM 1469 O O . ALA A 1 192 ? 8.031 -6.766 10.658 1.00 94.94 192 ALA A O 1
ATOM 1470 N N . ALA A 1 193 ? 6.327 -5.370 11.077 1.00 96.44 193 ALA A N 1
ATOM 1471 C CA . ALA A 1 193 ? 6.566 -4.515 9.923 1.00 96.44 193 ALA A CA 1
ATOM 1472 C C . ALA A 1 193 ? 7.813 -3.640 10.131 1.00 96.44 193 ALA A C 1
ATOM 1474 O O . ALA A 1 193 ? 8.094 -3.191 11.246 1.00 96.44 193 ALA A O 1
ATOM 1475 N N . THR A 1 194 ? 8.540 -3.367 9.048 1.00 97.81 194 THR A N 1
ATOM 1476 C CA . THR A 1 194 ? 9.697 -2.464 9.072 1.00 97.81 194 THR A CA 1
ATOM 1477 C C . THR A 1 194 ? 9.224 -1.040 8.818 1.00 97.81 194 THR A C 1
ATOM 1479 O O . THR A 1 194 ? 8.467 -0.800 7.879 1.00 97.81 194 THR A O 1
ATOM 1482 N N . SER A 1 195 ? 9.646 -0.095 9.660 1.00 97.81 195 SER A N 1
ATOM 1483 C CA . SER A 1 195 ? 9.303 1.318 9.503 1.00 97.81 195 SER A CA 1
ATOM 1484 C C . SER A 1 195 ? 10.272 2.043 8.578 1.00 97.81 195 SER A C 1
ATOM 1486 O O . SER A 1 195 ? 11.483 1.917 8.757 1.00 97.81 195 SER A O 1
ATOM 1488 N N . TYR A 1 196 ? 9.740 2.893 7.706 1.00 97.88 196 TYR A N 1
ATOM 1489 C CA . TYR A 1 196 ? 10.515 3.763 6.827 1.00 97.88 196 TYR A CA 1
ATOM 1490 C C . TYR A 1 196 ? 10.137 5.231 7.035 1.00 97.88 196 TYR A C 1
ATOM 1492 O O . TYR A 1 196 ? 9.013 5.579 7.411 1.00 97.88 196 TYR A O 1
ATOM 1500 N N . THR A 1 197 ? 11.091 6.122 6.793 1.00 97.12 197 THR A N 1
ATOM 1501 C CA . THR A 1 197 ? 10.829 7.558 6.696 1.00 97.12 197 THR A CA 1
ATOM 1502 C C . THR A 1 197 ? 10.147 7.888 5.370 1.00 97.12 197 THR A C 1
ATOM 1504 O O . THR A 1 197 ? 10.305 7.185 4.374 1.00 97.12 197 THR A O 1
ATOM 1507 N N . ALA A 1 198 ? 9.450 9.026 5.309 1.00 96.06 198 ALA A N 1
ATOM 1508 C CA . ALA A 1 198 ? 8.863 9.509 4.057 1.00 96.06 198 ALA A CA 1
ATOM 1509 C C . ALA A 1 198 ? 9.908 9.753 2.948 1.00 96.06 198 ALA A C 1
ATOM 1511 O O . ALA A 1 198 ? 9.567 9.716 1.772 1.00 96.06 198 ALA A O 1
ATOM 1512 N N . SER A 1 199 ? 11.172 10.017 3.303 1.00 95.31 199 SER A N 1
ATOM 1513 C CA . SER A 1 199 ? 12.268 10.156 2.335 1.00 95.31 199 SER A CA 1
ATOM 1514 C C . SER A 1 199 ? 12.777 8.828 1.782 1.00 95.31 199 SER A C 1
ATOM 1516 O O . SER A 1 199 ? 13.348 8.827 0.697 1.00 95.31 199 SER A O 1
ATOM 1518 N N . GLU A 1 200 ? 12.613 7.731 2.522 1.00 96.06 200 GLU A N 1
ATOM 1519 C CA . GLU A 1 200 ? 12.988 6.389 2.064 1.00 96.06 200 GLU A CA 1
ATOM 1520 C C . GLU A 1 200 ? 11.868 5.763 1.234 1.00 96.06 200 GLU A C 1
ATOM 1522 O O . GLU A 1 200 ? 12.144 5.253 0.156 1.00 96.06 200 GLU A O 1
ATOM 1527 N N . ALA A 1 201 ? 10.627 5.842 1.726 1.00 95.75 201 ALA A N 1
ATOM 1528 C CA . ALA A 1 201 ? 9.450 5.283 1.062 1.00 95.75 201 ALA A CA 1
ATOM 1529 C C . ALA A 1 201 ? 8.999 6.106 -0.156 1.00 95.75 201 ALA A C 1
ATOM 1531 O O . ALA A 1 201 ? 8.635 5.548 -1.178 1.00 95.75 201 ALA A O 1
ATOM 1532 N N . GLY A 1 202 ? 9.035 7.439 -0.062 1.00 94.75 202 GLY A N 1
ATOM 1533 C CA . GLY A 1 202 ? 8.459 8.310 -1.084 1.00 94.75 202 GLY A CA 1
ATOM 1534 C C . GLY A 1 202 ? 6.927 8.403 -1.018 1.00 94.75 202 GLY A C 1
ATOM 1535 O O . GLY A 1 202 ? 6.259 7.717 -0.253 1.00 94.75 202 GLY A O 1
ATOM 1536 N N . TRP A 1 203 ? 6.372 9.330 -1.803 1.00 94.88 203 TRP A N 1
ATOM 1537 C CA . TRP A 1 203 ? 4.920 9.510 -2.003 1.00 94.88 203 TRP A CA 1
ATOM 1538 C C . TRP A 1 203 ? 4.511 9.20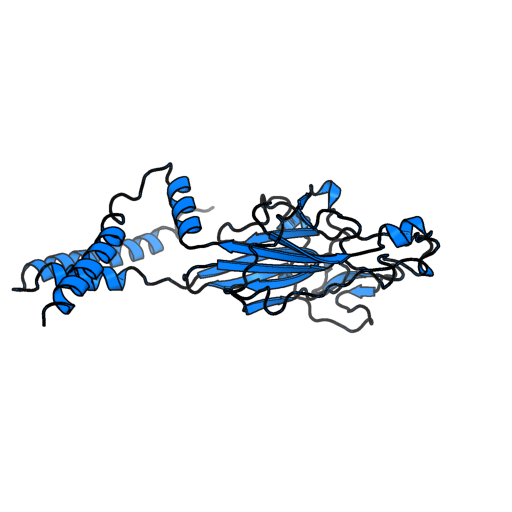7 -3.453 1.00 94.88 203 TRP A C 1
ATOM 1540 O O . TRP A 1 203 ? 3.435 9.604 -3.899 1.00 94.88 203 TRP A O 1
ATOM 1550 N N . GLY A 1 204 ? 5.434 8.612 -4.214 1.00 91.69 204 GLY A N 1
ATOM 1551 C CA . GLY A 1 204 ? 5.290 8.368 -5.637 1.00 91.69 204 GLY A CA 1
ATOM 1552 C C . GLY A 1 204 ? 4.926 9.611 -6.463 1.00 91.69 204 GLY A C 1
ATOM 1553 O O . GLY A 1 204 ? 5.166 10.773 -6.116 1.00 91.69 204 GLY A O 1
ATOM 1554 N N . ARG A 1 205 ? 4.342 9.341 -7.628 1.00 93.06 205 ARG A N 1
ATOM 1555 C CA . ARG A 1 205 ? 3.626 10.303 -8.477 1.00 93.06 205 ARG A CA 1
ATOM 1556 C C . ARG A 1 205 ? 2.200 10.508 -7.950 1.00 93.06 205 ARG A C 1
ATOM 1558 O O . ARG A 1 205 ? 1.347 9.656 -8.198 1.00 93.06 205 ARG A O 1
ATOM 1565 N N . THR A 1 206 ? 1.959 11.611 -7.245 1.00 94.50 206 THR A N 1
ATOM 1566 C CA . THR A 1 206 ? 0.677 11.898 -6.580 1.00 94.50 206 THR A CA 1
ATOM 1567 C C . THR A 1 206 ? -0.418 12.364 -7.553 1.00 94.50 206 THR A C 1
ATOM 1569 O O . THR A 1 206 ? -0.109 12.906 -8.624 1.00 94.50 206 THR A O 1
ATOM 1572 N N . PRO A 1 207 ? -1.706 12.138 -7.222 1.00 95.62 207 PRO A N 1
ATOM 1573 C CA . PRO A 1 207 ? -2.824 12.492 -8.090 1.00 95.62 207 PRO A CA 1
ATOM 1574 C C . PRO A 1 207 ? -3.045 13.996 -8.236 1.00 95.62 207 PRO A C 1
ATOM 1576 O O . PRO A 1 207 ? -2.623 14.812 -7.420 1.00 95.62 207 PRO A O 1
ATOM 1579 N N . LYS A 1 208 ? -3.837 14.347 -9.253 1.00 94.88 208 LYS A N 1
ATOM 1580 C CA . LYS A 1 208 ? -4.525 15.640 -9.335 1.00 94.88 208 LYS A CA 1
ATOM 1581 C C . LYS A 1 208 ? -6.007 15.421 -9.585 1.00 94.88 208 LYS A C 1
ATOM 1583 O O . LYS A 1 208 ? -6.364 14.716 -10.527 1.00 94.88 208 LYS A O 1
ATOM 1588 N N . TRP A 1 209 ? -6.852 16.045 -8.771 1.00 96.25 209 TRP A N 1
ATOM 1589 C CA . TRP A 1 209 ? -8.292 16.069 -8.994 1.00 96.25 209 TRP A CA 1
ATOM 1590 C C . TRP A 1 209 ? -8.671 17.294 -9.827 1.00 96.25 209 TRP A C 1
ATOM 1592 O O . TRP A 1 209 ? -8.545 18.430 -9.372 1.00 96.25 209 TRP A O 1
ATOM 1602 N N . GLU A 1 210 ? -9.117 17.079 -11.064 1.00 94.75 210 GLU A N 1
ATOM 1603 C CA . GLU A 1 210 ? -9.429 18.157 -12.004 1.00 94.75 210 GLU A CA 1
ATOM 1604 C C . GLU A 1 210 ? -10.701 17.834 -12.791 1.00 94.75 210 GLU A C 1
ATOM 1606 O O . GLU A 1 210 ? -10.846 16.752 -13.358 1.00 94.75 210 GLU A O 1
ATOM 1611 N N . ASN A 1 211 ? -11.636 18.788 -12.850 1.00 95.06 211 ASN A N 1
ATOM 1612 C CA . ASN A 1 211 ? -12.889 18.663 -13.609 1.00 95.06 211 ASN A CA 1
ATOM 1613 C C . ASN A 1 211 ? -13.680 17.373 -13.300 1.00 95.06 211 ASN A C 1
ATOM 1615 O O . ASN A 1 211 ? -14.250 16.756 -14.201 1.00 95.06 211 ASN A O 1
ATOM 1619 N N . GLY A 1 212 ? -13.699 16.961 -12.026 1.00 95.75 212 GLY A N 1
ATOM 1620 C CA . GLY A 1 212 ? -14.392 15.752 -11.570 1.00 95.75 212 GLY A CA 1
ATOM 1621 C C . GLY A 1 212 ? -13.706 14.442 -11.967 1.00 95.75 212 GLY A C 1
ATOM 1622 O O . GLY A 1 212 ? -14.377 13.417 -12.055 1.00 95.75 212 GLY A O 1
ATOM 1623 N N . LYS A 1 213 ? -12.4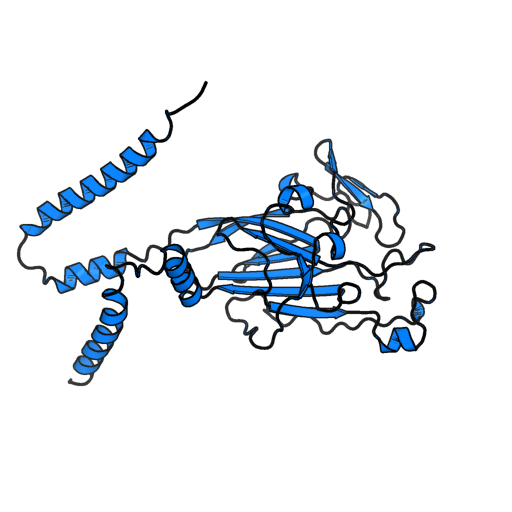01 14.476 -12.263 1.00 97.12 213 LYS A N 1
ATOM 1624 C CA . LYS A 1 213 ? -11.603 13.308 -12.639 1.00 97.12 213 LYS A CA 1
ATOM 1625 C C . LYS A 1 213 ? -10.303 13.240 -11.850 1.00 97.12 213 LYS A C 1
ATOM 1627 O O . LYS A 1 213 ? -9.667 14.256 -11.586 1.00 97.12 213 LYS A O 1
ATOM 1632 N N . CYS A 1 214 ? -9.872 12.013 -11.581 1.00 97.56 214 CYS A N 1
ATOM 1633 C CA . CYS A 1 214 ? -8.538 11.707 -11.086 1.00 97.56 214 CYS A CA 1
ATOM 1634 C C . CYS A 1 214 ? -7.535 11.634 -12.240 1.00 97.56 214 CYS A C 1
ATOM 1636 O O . CYS A 1 214 ? -7.711 10.813 -13.138 1.00 97.56 214 CYS A O 1
ATOM 1638 N N . CYS A 1 215 ? -6.511 12.479 -12.246 1.00 96.56 215 CYS A N 1
ATOM 1639 C CA . CYS A 1 215 ? -5.538 12.610 -13.331 1.00 96.56 215 CYS A CA 1
ATOM 1640 C C . CYS A 1 215 ? -4.145 12.101 -12.946 1.00 96.56 215 CYS A C 1
ATOM 1642 O O . CYS A 1 215 ? -3.900 11.754 -11.793 1.00 96.56 215 CYS A O 1
ATOM 1644 N N . THR A 1 216 ? -3.219 12.145 -13.915 1.00 95.06 216 THR A N 1
ATOM 1645 C CA . THR A 1 216 ? -1.799 11.735 -13.832 1.00 95.06 216 THR A CA 1
ATOM 1646 C C . THR A 1 216 ? -1.535 10.232 -13.955 1.00 95.06 216 THR A C 1
ATOM 1648 O O . THR A 1 216 ? -0.447 9.768 -13.609 1.00 95.06 216 THR A O 1
ATOM 1651 N N . MET A 1 217 ? -2.497 9.514 -14.534 1.00 95.44 217 MET A N 1
ATOM 1652 C CA . MET A 1 217 ? -2.393 8.095 -14.866 1.00 95.44 217 MET A CA 1
ATOM 1653 C C . MET A 1 217 ? -1.235 7.855 -15.837 1.00 95.44 217 MET A C 1
ATOM 1655 O O . MET A 1 217 ? -1.097 8.569 -16.831 1.00 95.44 217 MET A O 1
ATOM 1659 N N . THR A 1 218 ? -0.419 6.833 -15.597 1.00 95.12 218 THR A N 1
ATOM 1660 C CA . THR A 1 218 ? 0.650 6.428 -16.516 1.00 95.12 218 THR A CA 1
ATOM 1661 C C . THR A 1 218 ? 0.741 4.924 -16.671 1.00 95.12 218 THR A C 1
ATOM 1663 O O . THR A 1 218 ? 0.370 4.171 -15.783 1.00 95.12 218 THR A O 1
ATOM 1666 N N . SER A 1 219 ? 1.311 4.474 -17.785 1.00 93.75 219 SER A N 1
ATOM 1667 C CA . SER A 1 219 ? 1.655 3.067 -17.960 1.00 93.75 219 SER A CA 1
ATOM 1668 C C . SER A 1 219 ? 2.806 2.668 -17.025 1.00 93.75 219 SER A C 1
ATOM 1670 O O . SER A 1 219 ? 3.864 3.308 -17.071 1.00 93.75 219 SER A O 1
ATOM 1672 N N . PRO A 1 220 ? 2.666 1.579 -16.253 1.00 92.38 220 PRO A N 1
ATOM 1673 C CA . PRO A 1 220 ? 3.759 1.024 -15.462 1.00 92.38 220 PRO A CA 1
ATOM 1674 C C . PRO A 1 220 ? 4.819 0.322 -16.311 1.00 92.38 220 PRO A C 1
ATOM 1676 O O . PRO A 1 220 ? 5.888 -0.006 -15.816 1.00 92.38 220 PRO A O 1
ATOM 1679 N N . ILE A 1 221 ? 4.551 0.076 -17.597 1.00 92.94 221 ILE A N 1
ATOM 1680 C CA . ILE A 1 221 ? 5.476 -0.613 -18.506 1.00 92.94 221 ILE A CA 1
ATOM 1681 C C . ILE A 1 221 ? 6.301 0.387 -19.322 1.00 92.94 221 ILE A C 1
ATOM 1683 O O . ILE A 1 221 ? 7.489 0.173 -19.557 1.00 92.94 221 ILE A O 1
ATOM 1687 N N . THR A 1 222 ? 5.692 1.506 -19.722 1.00 94.50 222 THR A N 1
ATOM 1688 C CA . THR A 1 222 ? 6.286 2.452 -20.683 1.00 94.50 222 THR A CA 1
ATOM 1689 C C . THR A 1 222 ? 6.421 3.885 -20.165 1.00 94.50 222 THR A C 1
ATOM 1691 O O . THR A 1 222 ? 7.015 4.713 -20.853 1.00 94.50 222 THR A O 1
ATOM 1694 N N . ARG A 1 223 ? 5.870 4.216 -18.986 1.00 93.75 223 ARG A N 1
ATOM 1695 C CA . ARG A 1 223 ? 5.730 5.593 -18.453 1.00 93.75 223 ARG A CA 1
ATOM 1696 C C . ARG A 1 223 ? 4.854 6.531 -19.285 1.00 93.75 223 ARG A C 1
ATOM 1698 O O . ARG A 1 223 ? 4.801 7.725 -18.987 1.00 93.75 223 ARG A O 1
ATOM 1705 N N . SER A 1 224 ? 4.174 6.032 -20.318 1.00 95.19 224 SER A N 1
ATOM 1706 C CA . SER A 1 224 ? 3.311 6.866 -21.155 1.00 95.19 224 SER A CA 1
ATOM 1707 C C . SER A 1 224 ? 2.151 7.435 -20.346 1.00 95.19 224 SER A C 1
ATOM 1709 O O . SER A 1 224 ? 1.582 6.730 -19.516 1.00 95.19 224 SER A O 1
ATOM 1711 N N . ASP A 1 225 ? 1.783 8.685 -20.616 1.00 95.50 225 ASP A N 1
ATOM 1712 C CA . ASP A 1 225 ? 0.580 9.301 -20.055 1.00 95.50 225 ASP A CA 1
ATOM 1713 C C . ASP A 1 225 ? -0.675 8.582 -20.565 1.00 95.50 225 ASP A C 1
ATOM 1715 O O . ASP A 1 225 ? -0.807 8.328 -21.765 1.00 95.50 225 ASP A O 1
ATOM 1719 N N . LEU A 1 226 ? -1.571 8.236 -19.644 1.00 96.12 226 LEU A N 1
ATOM 1720 C CA . LEU A 1 226 ? -2.866 7.619 -19.930 1.00 96.12 226 LEU A CA 1
ATOM 1721 C C . LEU A 1 226 ? -4.020 8.619 -19.737 1.00 96.12 226 LEU A C 1
ATOM 1723 O O . LEU A 1 226 ? -5.150 8.346 -20.135 1.00 96.12 226 LEU A O 1
ATOM 1727 N N . GLY A 1 227 ? -3.756 9.800 -19.170 1.00 95.31 227 GLY A N 1
ATOM 1728 C CA . GLY A 1 227 ? -4.753 10.839 -18.940 1.00 95.31 227 GLY A CA 1
ATOM 1729 C C . GLY A 1 227 ? -5.419 10.747 -17.565 1.00 95.31 227 GLY A C 1
ATOM 1730 O O . GLY A 1 227 ? -4.746 10.716 -16.530 1.00 95.31 227 GLY A O 1
ATOM 1731 N N . CYS A 1 228 ? -6.755 10.789 -17.538 1.00 97.12 228 CYS A N 1
ATOM 1732 C CA . CYS A 1 228 ? -7.527 10.909 -16.301 1.00 97.12 228 CYS A CA 1
ATOM 1733 C C . CYS A 1 228 ? -8.661 9.891 -16.211 1.00 97.12 228 CYS A C 1
ATOM 1735 O O . CYS A 1 228 ? -9.481 9.798 -17.124 1.00 97.12 228 CYS A O 1
ATOM 1737 N N . SER A 1 229 ? -8.763 9.236 -15.052 1.00 96.75 229 SER A N 1
ATOM 1738 C CA . SER A 1 229 ? -9.831 8.298 -14.686 1.00 96.75 229 SER A CA 1
ATOM 1739 C C . SER A 1 229 ? -9.969 7.186 -15.715 1.00 96.75 229 SER A C 1
ATOM 1741 O O . SER A 1 229 ? -11.069 6.892 -16.181 1.00 96.75 229 SER A O 1
ATOM 1743 N N . VAL A 1 230 ? -8.830 6.586 -16.069 1.00 96.00 230 VAL A N 1
ATOM 1744 C CA . VAL A 1 230 ? -8.749 5.407 -16.929 1.00 96.00 230 VAL A CA 1
ATOM 1745 C C . VAL A 1 230 ? -7.939 4.300 -16.260 1.00 96.00 230 VAL A C 1
ATOM 1747 O O . VAL A 1 230 ? -7.059 4.588 -15.459 1.00 96.00 230 VAL A O 1
ATOM 1750 N N . ASP A 1 231 ? -8.231 3.045 -16.579 1.00 93.12 231 ASP A N 1
ATOM 1751 C CA . ASP A 1 231 ? -7.403 1.909 -16.180 1.00 93.12 231 ASP A CA 1
ATOM 1752 C C . ASP A 1 231 ? -6.157 1.767 -17.079 1.00 93.12 231 ASP A C 1
ATOM 1754 O O . ASP A 1 231 ? -5.939 2.526 -18.029 1.00 93.12 231 ASP A O 1
ATOM 1758 N N . LEU A 1 232 ? -5.340 0.747 -16.804 1.00 91.25 232 LEU A N 1
ATOM 1759 C CA . LEU A 1 232 ? -4.138 0.434 -17.586 1.00 91.25 232 LEU A CA 1
ATOM 1760 C C . LEU A 1 232 ? -4.425 0.047 -19.048 1.00 91.25 232 LEU A C 1
ATOM 1762 O O . LEU A 1 232 ? -3.516 0.084 -19.874 1.00 91.25 232 LEU A O 1
ATOM 1766 N N . ALA A 1 233 ? -5.665 -0.323 -19.373 1.00 91.62 233 ALA A N 1
ATOM 1767 C CA . ALA A 1 233 ? -6.115 -0.610 -20.732 1.00 91.62 233 ALA A CA 1
ATOM 1768 C C . ALA A 1 233 ? -6.742 0.620 -21.421 1.00 91.62 233 ALA A C 1
ATOM 1770 O O . ALA A 1 233 ? -7.146 0.533 -22.581 1.00 91.62 233 ALA A O 1
ATOM 1771 N N . GLY A 1 234 ? -6.803 1.769 -20.740 1.00 91.75 234 GLY A N 1
ATOM 1772 C CA . GLY A 1 234 ? -7.395 3.005 -21.246 1.00 91.75 234 GLY A CA 1
ATOM 1773 C C . GLY A 1 234 ? -8.921 3.065 -21.132 1.00 91.75 234 GLY A C 1
ATOM 1774 O O . GLY A 1 234 ? -9.532 3.985 -21.680 1.00 91.75 234 GLY A O 1
ATOM 1775 N N . ASN A 1 235 ? -9.563 2.120 -20.439 1.00 95.06 235 ASN A N 1
ATOM 1776 C CA . ASN A 1 235 ? -11.004 2.167 -20.200 1.00 95.06 235 ASN A CA 1
ATOM 1777 C C . ASN A 1 235 ? -11.314 3.158 -19.086 1.00 95.06 235 ASN A C 1
ATOM 1779 O O . ASN A 1 235 ? -10.598 3.216 -18.093 1.00 95.06 235 ASN A O 1
ATOM 1783 N N . SER A 1 236 ? -12.419 3.894 -19.205 1.00 95.69 236 SER A N 1
ATOM 1784 C CA . SER A 1 236 ? -12.862 4.791 -18.135 1.00 95.69 236 SER A CA 1
ATOM 1785 C C . SER A 1 236 ? -13.134 4.014 -16.846 1.00 95.69 236 SER A C 1
ATOM 1787 O O . SER A 1 236 ? -13.866 3.025 -16.859 1.00 95.69 236 SER A O 1
ATOM 1789 N N . ILE A 1 237 ? -12.631 4.530 -15.730 1.00 95.25 237 ILE A N 1
ATOM 1790 C CA . ILE A 1 237 ? -12.937 4.047 -14.383 1.00 95.25 237 ILE A CA 1
ATOM 1791 C C . ILE A 1 237 ? -13.739 5.094 -13.615 1.00 95.25 237 ILE A C 1
ATOM 1793 O O . ILE A 1 237 ? -13.606 6.298 -13.844 1.00 95.25 237 ILE A O 1
ATOM 1797 N N . ALA A 1 238 ? -14.597 4.626 -12.712 1.00 94.38 238 ALA A N 1
ATOM 1798 C CA . ALA A 1 238 ? -15.309 5.486 -11.781 1.00 94.38 238 ALA A CA 1
ATOM 1799 C C . ALA A 1 238 ? -14.434 5.691 -10.541 1.00 94.38 238 ALA A C 1
ATOM 1801 O O . ALA A 1 238 ? -14.173 4.740 -9.810 1.00 94.38 238 ALA A O 1
ATOM 1802 N N . VAL A 1 239 ? -13.985 6.927 -10.336 1.00 95.69 239 VAL A N 1
ATOM 1803 C CA . VAL A 1 239 ? -13.197 7.346 -9.173 1.00 95.69 239 VAL A CA 1
ATOM 1804 C C . VAL A 1 239 ? -13.808 8.631 -8.637 1.00 95.69 239 VAL A C 1
ATOM 1806 O O . VAL A 1 239 ? -14.180 9.519 -9.405 1.00 95.69 239 VAL A O 1
ATOM 1809 N N . THR A 1 240 ? -13.933 8.718 -7.324 1.00 97.00 240 THR A N 1
ATOM 1810 C CA . THR A 1 240 ? -14.418 9.879 -6.580 1.00 97.00 240 THR A CA 1
ATOM 1811 C C . THR A 1 240 ? -13.254 10.711 -6.055 1.00 97.00 240 THR A C 1
ATOM 1813 O O . THR A 1 240 ? -12.108 10.268 -6.022 1.00 97.00 240 THR A O 1
ATOM 1816 N N . GLU A 1 241 ? -13.541 11.934 -5.617 1.00 96.75 241 GLU A N 1
ATOM 1817 C CA . GLU A 1 241 ? -12.511 12.820 -5.076 1.00 96.75 241 GLU A CA 1
ATOM 1818 C C . GLU A 1 241 ? -11.831 12.206 -3.849 1.00 96.75 241 GLU A C 1
ATOM 1820 O O . GLU A 1 241 ? -10.606 12.183 -3.775 1.00 96.75 241 GLU A O 1
ATOM 1825 N N . ASP A 1 242 ? -12.609 11.613 -2.941 1.00 97.44 242 ASP A N 1
ATOM 1826 C CA . ASP A 1 242 ? -12.115 10.968 -1.718 1.00 97.44 242 ASP A CA 1
ATOM 1827 C C . ASP A 1 242 ? -11.221 9.743 -1.972 1.00 97.44 242 ASP A C 1
ATOM 1829 O O . ASP A 1 242 ? -10.488 9.316 -1.080 1.00 97.44 242 ASP A O 1
ATOM 1833 N N . GLU A 1 243 ? -11.247 9.198 -3.185 1.00 97.12 243 GLU A N 1
ATOM 1834 C CA . GLU A 1 243 ? -10.383 8.107 -3.635 1.00 97.12 243 GLU A CA 1
ATOM 1835 C C . GLU A 1 243 ? -9.133 8.595 -4.380 1.00 97.12 243 GLU A C 1
ATOM 1837 O O . GLU A 1 243 ? -8.262 7.793 -4.688 1.00 97.12 243 GLU A O 1
ATOM 1842 N N . CYS A 1 244 ? -9.038 9.888 -4.688 1.00 97.06 244 CYS A N 1
ATOM 1843 C CA . CYS A 1 244 ? -7.984 10.490 -5.501 1.00 97.06 244 CYS A CA 1
ATOM 1844 C C . CYS A 1 244 ? -7.314 11.655 -4.760 1.00 97.06 244 CYS A C 1
ATOM 1846 O O . CYS A 1 244 ? -7.223 12.780 -5.255 1.00 97.06 244 CYS A O 1
ATOM 1848 N N . GLN A 1 245 ? -6.893 11.410 -3.525 1.00 97.25 245 GLN A N 1
ATOM 1849 C CA . GLN A 1 245 ? -6.314 12.446 -2.678 1.00 97.25 245 GLN A CA 1
ATOM 1850 C C . GLN A 1 245 ? -4.789 12.419 -2.758 1.00 97.25 245 GLN A C 1
ATOM 1852 O O . GLN A 1 245 ? -4.189 11.355 -2.918 1.00 97.25 245 GLN A O 1
ATOM 1857 N N . ASP A 1 246 ? -4.151 13.580 -2.601 1.00 97.25 246 ASP A N 1
ATOM 1858 C CA . ASP A 1 246 ? -2.705 13.618 -2.404 1.00 97.25 246 ASP A CA 1
ATOM 1859 C C . ASP A 1 246 ? -2.375 12.947 -1.051 1.00 97.25 246 ASP A C 1
ATOM 1861 O O . ASP A 1 246 ? -2.851 13.392 0.003 1.00 97.25 246 ASP A O 1
ATOM 1865 N N . PRO A 1 247 ? -1.608 11.845 -1.050 1.00 97.06 247 PRO A N 1
ATOM 1866 C CA . PRO A 1 247 ? -1.366 11.073 0.161 1.00 97.06 247 PRO A CA 1
ATOM 1867 C C . PRO A 1 247 ? -0.520 11.837 1.181 1.00 97.06 247 PRO A C 1
ATOM 1869 O O . PRO A 1 247 ? -0.700 11.650 2.386 1.00 97.06 247 PRO A O 1
ATOM 1872 N N . LYS A 1 248 ? 0.357 12.741 0.731 1.00 96.88 248 LYS A N 1
ATOM 1873 C CA . LYS A 1 248 ? 1.174 13.562 1.622 1.00 96.88 248 LYS A CA 1
ATOM 1874 C C . LYS A 1 248 ? 0.311 14.573 2.363 1.00 96.88 248 LYS A C 1
ATOM 1876 O O . LYS A 1 248 ? 0.512 14.764 3.563 1.00 96.88 248 LYS A O 1
ATOM 1881 N N . ASP A 1 249 ? -0.655 15.176 1.678 1.00 96.62 249 ASP A N 1
ATOM 1882 C CA . ASP A 1 249 ? -1.601 16.101 2.303 1.00 96.62 249 ASP A CA 1
ATOM 1883 C C . ASP A 1 249 ? -2.515 15.382 3.308 1.00 96.62 249 ASP A C 1
ATOM 1885 O O . ASP A 1 249 ? -2.801 15.925 4.377 1.00 96.62 249 ASP A O 1
ATOM 1889 N N . LEU A 1 250 ? -2.923 14.139 3.019 1.00 95.56 250 LEU A N 1
ATOM 1890 C CA . LEU A 1 250 ? -3.745 13.341 3.935 1.00 95.56 250 LEU A CA 1
ATOM 1891 C C . LEU A 1 250 ? -2.981 12.825 5.159 1.00 95.56 250 LEU A C 1
ATOM 1893 O O . LEU A 1 250 ? -3.497 12.857 6.276 1.00 95.56 250 LEU A O 1
ATOM 1897 N N . LEU A 1 251 ? -1.782 12.279 4.953 1.00 97.81 251 LEU A N 1
ATOM 1898 C CA . LEU A 1 251 ? -1.124 11.414 5.937 1.00 97.81 251 LEU A CA 1
ATOM 1899 C C . LEU A 1 251 ? 0.208 11.971 6.442 1.00 97.81 251 LEU A C 1
ATOM 1901 O O . LEU A 1 251 ? 0.675 11.533 7.494 1.00 97.81 251 LEU A O 1
ATOM 1905 N N . GLY A 1 252 ? 0.786 12.979 5.785 1.00 95.81 252 GLY A N 1
ATOM 1906 C CA . GLY A 1 252 ? 2.114 13.512 6.106 1.00 95.81 252 GLY A CA 1
ATOM 1907 C C . GLY A 1 252 ? 2.248 14.137 7.500 1.00 95.81 252 GLY A C 1
ATOM 1908 O O . GLY A 1 252 ? 3.360 14.255 8.006 1.00 95.81 252 GLY A O 1
ATOM 1909 N N . SER A 1 253 ? 1.133 14.508 8.139 1.00 94.50 253 SER A N 1
ATOM 1910 C CA . SER A 1 253 ? 1.091 15.025 9.522 1.00 94.50 253 SER A CA 1
ATOM 1911 C C . SER A 1 253 ? 0.250 14.165 10.475 1.00 94.50 253 SER A C 1
ATOM 1913 O O . SER A 1 253 ? -0.049 14.590 11.587 1.00 94.50 253 SER A O 1
ATOM 1915 N N . SER A 1 254 ? -0.136 12.952 10.065 1.00 95.50 254 SER A N 1
ATOM 1916 C CA . SER A 1 254 ? -1.002 12.057 10.855 1.00 95.50 254 SER A CA 1
ATOM 1917 C C . SER A 1 254 ? -0.314 11.452 12.089 1.00 95.50 254 SER A C 1
ATOM 1919 O O . SER A 1 254 ? -0.967 10.926 12.992 1.00 95.50 254 SER A O 1
ATOM 1921 N N . GLY A 1 255 ? 1.022 11.488 12.128 1.00 96.19 255 GLY A N 1
ATOM 1922 C CA . GLY A 1 255 ? 1.824 10.757 13.109 1.00 96.19 255 GLY A CA 1
ATOM 1923 C C . GLY A 1 255 ? 1.851 9.241 12.881 1.00 96.19 255 GLY A C 1
ATOM 1924 O O . GLY A 1 255 ? 2.348 8.521 13.747 1.00 96.19 255 GLY A O 1
ATOM 1925 N N . ALA A 1 256 ? 1.305 8.755 11.761 1.00 98.00 256 ALA A N 1
ATOM 1926 C CA . ALA A 1 256 ? 1.517 7.401 11.264 1.00 98.00 256 ALA A CA 1
ATOM 1927 C C . ALA A 1 256 ? 2.918 7.267 10.642 1.00 98.00 256 ALA A C 1
ATOM 1929 O O . ALA A 1 256 ? 3.540 8.259 10.261 1.00 98.00 256 ALA A O 1
ATOM 1930 N N . THR A 1 257 ? 3.421 6.039 10.550 1.00 97.38 257 THR A N 1
ATOM 1931 C CA . THR A 1 257 ? 4.730 5.727 9.954 1.00 97.38 257 THR A CA 1
ATOM 1932 C C . THR A 1 257 ? 4.544 4.852 8.720 1.00 97.38 257 THR A C 1
ATOM 1934 O O . THR A 1 257 ? 3.627 4.028 8.696 1.00 97.38 257 THR A O 1
ATOM 1937 N N . PHE A 1 258 ? 5.398 5.017 7.708 1.00 98.50 258 PHE A N 1
ATOM 1938 C CA . PHE A 1 258 ? 5.416 4.100 6.572 1.00 98.50 258 PHE A CA 1
ATOM 1939 C C . PHE A 1 258 ? 5.891 2.722 7.011 1.00 98.50 258 PHE A C 1
ATOM 1941 O O . PHE A 1 258 ? 6.866 2.612 7.752 1.00 98.50 258 PHE A O 1
ATOM 1948 N N . LEU A 1 259 ? 5.212 1.687 6.538 1.00 98.50 259 LEU A N 1
ATOM 1949 C CA . LEU A 1 259 ? 5.501 0.291 6.807 1.00 98.50 259 LEU A CA 1
ATOM 1950 C C . LEU A 1 259 ? 5.760 -0.451 5.504 1.00 98.50 259 LEU A C 1
ATOM 1952 O O . LEU A 1 259 ? 5.007 -0.299 4.542 1.00 98.50 259 LEU A O 1
ATOM 1956 N N . TRP A 1 260 ? 6.775 -1.307 5.508 1.00 97.88 260 TRP A N 1
ATOM 1957 C CA . TRP A 1 260 ? 6.978 -2.307 4.467 1.00 97.88 260 TRP A CA 1
ATOM 1958 C C . TRP A 1 260 ? 7.553 -3.612 5.032 1.00 97.88 260 TRP A C 1
ATOM 1960 O O . TRP A 1 260 ? 7.634 -3.796 6.255 1.00 97.88 260 TRP A O 1
ATOM 1970 N N . GLY A 1 261 ? 7.917 -4.537 4.143 1.00 95.69 261 GLY A N 1
ATOM 1971 C CA . GLY A 1 261 ? 8.827 -5.632 4.467 1.00 95.69 261 GLY A CA 1
ATOM 1972 C C . GLY A 1 261 ? 10.246 -5.118 4.721 1.00 95.69 261 GLY A C 1
ATOM 1973 O O . GLY A 1 261 ? 10.502 -3.918 4.653 1.00 95.69 261 GLY A O 1
ATOM 1974 N N . SER A 1 262 ? 11.173 -6.009 5.067 1.00 95.06 262 SER A N 1
ATOM 1975 C CA . SER A 1 262 ? 12.562 -5.614 5.343 1.00 95.06 262 SER A CA 1
ATOM 1976 C C . SER A 1 262 ? 13.321 -5.176 4.089 1.00 95.06 262 SER A C 1
ATOM 1978 O O . SER A 1 262 ? 14.345 -4.503 4.204 1.00 95.06 262 SER A O 1
ATOM 1980 N N . GLU A 1 263 ? 12.835 -5.548 2.901 1.00 95.56 263 GLU A N 1
ATOM 1981 C CA . GLU A 1 263 ? 13.482 -5.266 1.625 1.00 95.56 263 GLU A CA 1
ATOM 1982 C C . GLU A 1 263 ? 12.611 -4.334 0.771 1.00 95.56 263 GLU A C 1
ATOM 1984 O O . GLU A 1 263 ? 11.913 -4.769 -0.145 1.00 95.56 263 GLU A O 1
ATOM 1989 N N . LEU A 1 264 ? 12.693 -3.024 1.044 1.00 94.94 264 LEU A N 1
ATOM 1990 C CA . LEU A 1 264 ? 11.890 -1.965 0.402 1.00 94.94 264 LEU A CA 1
ATOM 1991 C C . LEU A 1 264 ? 11.809 -2.044 -1.130 1.00 94.94 264 LEU A C 1
ATOM 1993 O O . LEU A 1 264 ? 10.806 -1.656 -1.709 1.00 94.94 264 LEU A O 1
ATOM 1997 N N . LYS A 1 265 ? 12.872 -2.523 -1.783 1.00 94.81 265 LYS A N 1
ATOM 1998 C CA . LYS A 1 265 ? 12.995 -2.547 -3.247 1.00 94.81 265 LYS A CA 1
ATOM 1999 C C . LYS A 1 265 ? 12.661 -3.883 -3.899 1.00 94.81 265 LYS A C 1
ATOM 2001 O O . LYS A 1 265 ? 12.662 -3.966 -5.119 1.00 94.81 265 LYS A O 1
ATOM 2006 N N . THR A 1 266 ? 12.474 -4.948 -3.130 1.00 95.94 266 THR A N 1
ATOM 2007 C CA . THR A 1 266 ? 12.250 -6.280 -3.714 1.00 95.94 266 THR A CA 1
ATOM 2008 C C . THR A 1 266 ? 11.061 -7.003 -3.121 1.00 95.94 266 THR A C 1
ATOM 2010 O O . THR A 1 266 ? 10.590 -7.958 -3.726 1.00 95.94 266 THR A O 1
ATOM 2013 N N . ASP A 1 267 ? 10.556 -6.594 -1.962 1.00 96.94 267 ASP A N 1
ATOM 2014 C CA . ASP A 1 267 ? 9.256 -7.057 -1.495 1.00 96.94 267 ASP A CA 1
ATOM 2015 C C . ASP A 1 267 ? 8.179 -6.366 -2.341 1.00 96.94 267 ASP A C 1
ATOM 2017 O O . ASP A 1 267 ? 8.123 -5.145 -2.377 1.00 96.94 267 ASP A O 1
ATOM 2021 N N . ASN A 1 268 ? 7.353 -7.146 -3.043 1.00 96.19 268 ASN A N 1
ATOM 2022 C CA . ASN A 1 268 ? 6.409 -6.647 -4.053 1.00 96.19 268 ASN A CA 1
ATOM 2023 C C . ASN A 1 268 ? 4.945 -6.733 -3.593 1.00 96.19 268 ASN A C 1
ATOM 2025 O O . ASN A 1 268 ? 4.072 -6.036 -4.102 1.00 96.19 268 ASN A O 1
ATOM 2029 N N . ARG A 1 269 ? 4.634 -7.636 -2.657 1.00 97.50 269 ARG A N 1
ATOM 2030 C CA . ARG A 1 269 ? 3.297 -7.762 -2.065 1.00 97.50 269 ARG A CA 1
ATOM 2031 C C . ARG A 1 269 ? 3.413 -8.132 -0.602 1.00 97.50 269 ARG A C 1
ATOM 2033 O O . ARG A 1 269 ? 4.037 -9.134 -0.251 1.00 97.50 269 ARG A O 1
ATOM 2040 N N . MET A 1 270 ? 2.757 -7.328 0.219 1.00 98.06 270 MET A N 1
ATOM 2041 C CA . MET A 1 270 ? 2.791 -7.404 1.665 1.00 98.06 270 MET A CA 1
ATOM 2042 C C . MET A 1 270 ? 1.381 -7.532 2.227 1.00 98.06 270 MET A C 1
ATOM 2044 O O . MET A 1 270 ? 0.444 -6.880 1.762 1.00 98.06 270 MET A O 1
ATOM 2048 N N . LEU A 1 271 ? 1.240 -8.331 3.278 1.00 98.75 271 LEU A N 1
ATOM 2049 C CA . LEU A 1 271 ? 0.046 -8.393 4.110 1.00 98.75 271 LEU A CA 1
ATOM 2050 C C . LEU A 1 271 ? 0.388 -7.797 5.469 1.00 98.75 271 LEU A C 1
ATOM 2052 O O . LEU A 1 271 ? 1.302 -8.275 6.138 1.00 98.75 271 LEU A O 1
ATOM 2056 N N . PHE A 1 272 ? -0.351 -6.777 5.884 1.00 98.81 272 PHE A N 1
ATOM 2057 C CA . PHE A 1 272 ? -0.208 -6.116 7.173 1.00 98.81 272 PHE A CA 1
ATOM 2058 C C . PHE A 1 272 ? -1.412 -6.412 8.048 1.00 98.81 272 PHE A C 1
ATOM 2060 O O . PHE A 1 272 ? -2.555 -6.334 7.591 1.00 98.81 272 PHE A O 1
ATOM 2067 N N . ARG A 1 273 ? -1.163 -6.730 9.316 1.00 98.31 273 ARG A N 1
ATOM 2068 C CA . ARG A 1 273 ? -2.220 -7.056 10.271 1.00 98.31 273 ARG A CA 1
ATOM 2069 C C . ARG A 1 273 ? -1.962 -6.427 11.632 1.00 98.31 273 ARG A C 1
ATOM 2071 O O . ARG A 1 273 ? -0.870 -6.566 12.180 1.00 98.31 273 ARG A O 1
ATOM 2078 N N . LEU A 1 274 ? -2.990 -5.804 12.196 1.00 98.00 274 LEU A N 1
ATOM 2079 C CA . LEU A 1 274 ? -3.01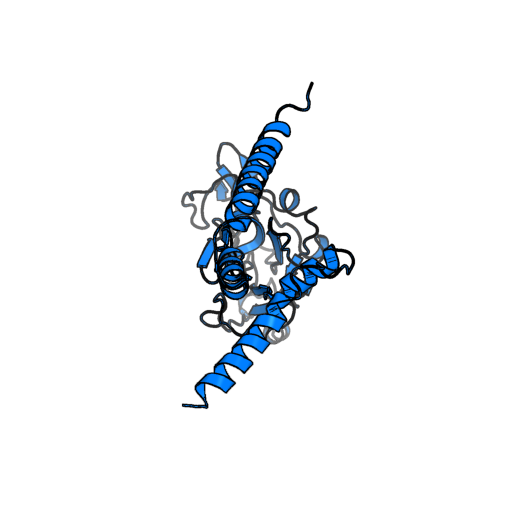6 -5.348 13.581 1.00 98.00 274 LEU A CA 1
ATOM 2080 C C . LEU A 1 274 ? -4.243 -5.925 14.288 1.00 98.00 274 LEU A C 1
ATOM 2082 O O . LEU A 1 274 ? -5.379 -5.651 13.898 1.00 98.00 274 LEU A O 1
ATOM 2086 N N . ASP A 1 275 ? -3.988 -6.692 15.346 1.00 95.88 275 ASP A N 1
ATOM 2087 C CA . ASP A 1 275 ? -5.009 -7.281 16.210 1.00 95.88 275 ASP A CA 1
ATOM 2088 C C . ASP A 1 275 ? -5.060 -6.515 17.536 1.00 95.88 275 ASP A C 1
ATOM 2090 O O . ASP A 1 275 ? -4.174 -6.644 18.384 1.00 95.88 275 ASP A O 1
ATOM 2094 N N . ILE A 1 276 ? -6.113 -5.728 17.740 1.00 93.62 276 ILE A N 1
ATOM 2095 C CA . ILE A 1 276 ? -6.348 -5.007 18.992 1.00 93.62 276 ILE A CA 1
ATOM 2096 C C . ILE A 1 276 ? -7.331 -5.830 19.819 1.00 93.62 276 ILE A C 1
ATOM 2098 O O . ILE A 1 276 ? -8.522 -5.894 19.515 1.00 93.62 276 ILE A O 1
ATOM 2102 N N . SER A 1 277 ? -6.827 -6.486 20.862 1.00 87.56 277 SER A N 1
ATOM 2103 C CA . SER A 1 277 ? -7.658 -7.230 21.816 1.00 87.56 277 SER A CA 1
ATOM 2104 C C . SER A 1 277 ? -8.293 -6.309 22.860 1.00 87.56 277 SER A C 1
ATOM 2106 O O . SER A 1 277 ? -7.804 -5.206 23.108 1.00 87.56 277 SER A O 1
ATOM 2108 N N . ASP A 1 278 ? -9.339 -6.797 23.533 1.00 79.12 278 ASP A N 1
ATOM 2109 C CA . ASP A 1 278 ? -9.979 -6.089 24.653 1.00 79.12 278 ASP A CA 1
ATOM 2110 C C . ASP A 1 278 ? -8.961 -5.734 25.754 1.00 79.12 278 ASP A C 1
ATOM 2112 O O . ASP A 1 278 ? -8.915 -4.608 26.237 1.00 79.12 278 ASP A O 1
ATOM 2116 N N . ALA A 1 279 ? -8.041 -6.649 26.082 1.00 76.44 279 ALA A N 1
ATOM 2117 C CA . ALA A 1 279 ? -7.008 -6.401 27.090 1.00 76.44 279 ALA A CA 1
ATOM 2118 C C . ALA A 1 279 ? -6.065 -5.245 26.704 1.00 76.44 279 ALA A C 1
ATOM 2120 O O . ALA A 1 279 ? -5.711 -4.420 27.547 1.00 76.44 279 ALA A O 1
ATOM 2121 N N . VAL A 1 280 ? -5.682 -5.166 25.426 1.00 77.06 280 VAL A N 1
ATOM 2122 C CA . VAL A 1 280 ? -4.841 -4.076 24.905 1.00 77.06 280 VAL A CA 1
ATOM 2123 C C . VAL A 1 280 ? -5.607 -2.754 24.932 1.00 77.06 280 VAL A C 1
ATOM 2125 O O . VAL A 1 280 ? -5.065 -1.744 25.378 1.00 77.06 280 VAL A O 1
ATOM 2128 N N . ALA A 1 281 ? -6.880 -2.763 24.533 1.00 73.81 281 ALA A N 1
ATOM 2129 C CA . ALA A 1 281 ? -7.731 -1.580 24.589 1.00 73.81 281 ALA A CA 1
ATOM 2130 C C . ALA A 1 281 ? -7.920 -1.069 26.027 1.00 73.81 281 ALA A C 1
ATOM 2132 O O . ALA A 1 281 ? -7.799 0.129 26.284 1.00 73.81 281 ALA A O 1
ATOM 2133 N N . GLN A 1 282 ? -8.142 -1.972 26.984 1.00 70.88 282 GLN A N 1
ATOM 2134 C CA . GLN A 1 282 ? -8.255 -1.634 28.403 1.00 70.88 282 GLN A CA 1
ATOM 2135 C C . GLN A 1 282 ? -6.963 -1.021 28.950 1.00 70.88 282 GLN A C 1
ATOM 2137 O O . GLN A 1 282 ? -7.024 -0.025 29.670 1.00 70.88 282 GLN A O 1
ATOM 2142 N N . GLN A 1 283 ? -5.798 -1.571 28.594 1.00 74.00 283 GLN A N 1
ATOM 2143 C CA . GLN A 1 283 ? -4.514 -1.014 29.019 1.00 74.00 283 GLN A CA 1
ATOM 2144 C C . GLN A 1 283 ? -4.289 0.389 28.442 1.00 74.00 283 GLN A C 1
ATOM 2146 O O . GLN A 1 283 ? -3.945 1.299 29.192 1.00 74.00 283 GLN A O 1
ATOM 2151 N N . ALA A 1 284 ? -4.587 0.604 27.157 1.00 72.94 284 ALA A N 1
ATOM 2152 C CA . ALA A 1 284 ? -4.482 1.923 26.535 1.00 72.94 284 ALA A CA 1
ATOM 2153 C C . ALA A 1 284 ? -5.381 2.968 27.227 1.00 72.94 284 ALA A C 1
ATOM 2155 O O . ALA A 1 284 ? -4.966 4.110 27.435 1.00 72.94 284 ALA A O 1
ATOM 2156 N N . MET A 1 285 ? -6.588 2.576 27.654 1.00 72.94 285 MET A N 1
ATOM 2157 C CA . MET A 1 285 ? -7.473 3.448 28.436 1.00 72.94 285 MET A CA 1
ATOM 2158 C C . MET A 1 285 ? -6.911 3.784 29.828 1.00 72.94 285 MET A C 1
ATOM 2160 O O . MET A 1 285 ? -7.101 4.903 30.306 1.00 72.94 285 MET A O 1
ATOM 2164 N N . ILE A 1 286 ? -6.220 2.843 30.480 1.00 68.88 286 ILE A N 1
ATOM 2165 C CA . ILE A 1 286 ? -5.561 3.058 31.782 1.00 68.88 286 ILE A CA 1
ATOM 2166 C C . ILE A 1 286 ? -4.348 3.985 31.638 1.00 68.88 286 ILE A C 1
ATOM 2168 O O . ILE A 1 286 ? -4.115 4.849 32.486 1.00 68.88 286 ILE A O 1
ATOM 2172 N N . ASP A 1 287 ? -3.578 3.828 30.567 1.00 75.31 287 ASP A N 1
ATOM 2173 C CA . ASP A 1 287 ? -2.405 4.662 30.315 1.00 75.31 287 ASP A CA 1
ATOM 2174 C C . ASP A 1 287 ? -2.831 6.104 30.001 1.00 75.31 287 ASP A C 1
ATOM 2176 O O . ASP A 1 287 ? -2.288 7.057 30.566 1.00 75.31 287 ASP A O 1
ATOM 2180 N N . ALA A 1 288 ? -3.887 6.272 29.197 1.00 70.38 288 ALA A N 1
ATOM 2181 C CA . ALA A 1 288 ? -4.473 7.576 28.892 1.00 70.38 288 ALA A CA 1
ATOM 2182 C C . ALA A 1 288 ? -5.066 8.284 30.126 1.00 70.38 288 ALA A C 1
ATOM 2184 O O . ALA A 1 288 ? -5.094 9.515 30.170 1.00 70.38 288 ALA A O 1
ATOM 2185 N N . SER A 1 289 ? -5.505 7.543 31.153 1.00 69.94 289 SER A N 1
ATOM 2186 C CA . SER A 1 289 ? -5.993 8.119 32.415 1.00 69.94 289 SER A CA 1
ATOM 2187 C C . SER A 1 289 ? -4.874 8.480 33.406 1.00 69.94 289 SER A C 1
ATOM 2189 O O . SER A 1 289 ? -5.160 8.838 34.552 1.00 69.94 289 SER A O 1
ATOM 2191 N N . GLY A 1 290 ? -3.601 8.392 33.000 1.00 67.25 290 GLY A N 1
ATOM 2192 C CA . GLY A 1 290 ? -2.454 8.681 33.864 1.00 67.25 290 GLY A CA 1
ATOM 2193 C C . GLY A 1 290 ? -2.239 7.621 34.946 1.00 67.25 290 GLY A C 1
ATOM 2194 O O . GLY A 1 290 ? -1.824 7.947 36.058 1.00 67.25 290 GLY A O 1
ATOM 2195 N N . GLY A 1 291 ? -2.582 6.358 34.661 1.00 52.69 291 GLY A N 1
ATOM 2196 C CA . GLY A 1 291 ? -2.468 5.247 35.610 1.00 52.69 291 GLY A CA 1
ATOM 2197 C C . GLY A 1 291 ? -3.545 5.244 36.700 1.00 52.69 291 GLY A C 1
ATOM 2198 O O . GLY A 1 291 ? -3.547 4.367 37.571 1.00 52.69 291 GLY A O 1
ATOM 2199 N N . ALA A 1 292 ? -4.494 6.186 36.658 1.00 48.53 292 ALA A N 1
ATOM 2200 C CA . ALA A 1 292 ? -5.676 6.146 37.498 1.00 48.53 292 ALA A CA 1
ATOM 2201 C C . ALA A 1 292 ? -6.574 5.003 37.016 1.00 48.53 292 ALA A C 1
ATOM 2203 O O . ALA A 1 292 ? -7.344 5.147 36.064 1.00 48.53 292 ALA A O 1
ATOM 2204 N N . ARG A 1 293 ? -6.483 3.848 37.686 1.00 49.72 293 ARG A N 1
ATOM 2205 C CA . ARG A 1 293 ? -7.468 2.770 37.535 1.00 49.72 293 ARG A CA 1
ATOM 2206 C C . ARG A 1 293 ? -8.862 3.392 37.691 1.00 49.72 293 ARG A C 1
ATOM 2208 O O . ARG A 1 293 ? -9.090 3.989 38.743 1.00 49.72 293 ARG A O 1
ATOM 2215 N N . PRO A 1 294 ? -9.786 3.281 36.714 1.00 44.47 294 PRO A N 1
ATOM 2216 C CA . PRO A 1 294 ? -11.127 3.861 36.826 1.00 44.47 294 PRO A CA 1
ATOM 2217 C C . PRO A 1 294 ? -11.885 3.268 38.020 1.00 44.47 294 PRO A C 1
ATOM 2219 O O . PRO A 1 294 ? -12.539 2.232 37.921 1.00 44.47 294 PRO A O 1
ATOM 2222 N N . GLY A 1 295 ? -11.738 3.900 39.185 1.00 43.19 295 GLY A N 1
ATOM 2223 C CA . GLY A 1 295 ? -12.203 3.436 40.486 1.00 43.19 295 GLY A CA 1
ATOM 2224 C C . GLY A 1 295 ? -13.719 3.491 40.602 1.00 43.19 295 GLY A C 1
ATOM 2225 O O . GLY A 1 295 ? -14.250 4.386 41.238 1.00 43.19 295 GLY A O 1
ATOM 2226 N N . ALA A 1 296 ? -14.399 2.549 39.953 1.00 37.44 296 ALA A N 1
ATOM 2227 C CA . ALA A 1 296 ? -15.788 2.150 40.192 1.00 37.44 296 ALA A CA 1
ATOM 2228 C C . ALA A 1 296 ? -16.177 0.929 39.335 1.00 37.44 296 ALA A C 1
ATOM 2230 O O . ALA A 1 296 ? -17.043 0.162 39.745 1.00 37.44 296 ALA A O 1
ATOM 2231 N N . LEU A 1 297 ? -15.518 0.698 38.187 1.00 35.50 297 LEU A N 1
ATOM 2232 C CA . LEU A 1 297 ? -15.789 -0.475 37.338 1.00 35.50 297 LEU A CA 1
ATOM 2233 C C . LEU A 1 297 ? -15.030 -1.744 37.770 1.00 35.50 297 LEU A C 1
ATOM 2235 O O . LEU A 1 297 ? -15.484 -2.854 37.503 1.00 35.50 297 LEU A O 1
ATOM 2239 N N . TRP A 1 298 ? -13.916 -1.607 38.497 1.00 36.81 298 TRP A N 1
ATOM 2240 C CA . TRP A 1 298 ? -13.050 -2.734 38.892 1.00 36.81 298 TRP A CA 1
ATOM 2241 C C . TRP A 1 298 ? -13.662 -3.720 39.894 1.00 36.81 298 TRP A C 1
ATOM 2243 O O . TRP A 1 298 ? -13.094 -4.786 40.115 1.00 36.81 298 TRP A O 1
ATOM 2253 N N . ALA A 1 299 ? -14.811 -3.407 40.496 1.00 34.19 299 ALA A N 1
ATOM 2254 C CA . ALA A 1 299 ? -15.511 -4.359 41.357 1.00 34.19 299 ALA A CA 1
ATOM 2255 C C . ALA A 1 299 ? -16.294 -5.423 40.561 1.00 34.19 299 ALA A C 1
ATOM 2257 O O . ALA A 1 299 ? -16.662 -6.445 41.134 1.00 34.19 299 ALA A O 1
ATOM 2258 N N . PHE A 1 300 ? -16.540 -5.224 39.259 1.00 36.25 300 PHE A N 1
ATOM 2259 C CA . PHE A 1 300 ? -17.495 -6.048 38.509 1.00 36.25 300 PHE A CA 1
ATOM 2260 C C . PHE A 1 300 ? -16.874 -7.235 37.756 1.00 36.25 300 PHE A C 1
ATOM 2262 O O . PHE A 1 300 ? -17.494 -8.296 37.713 1.00 36.25 300 PHE A O 1
ATOM 2269 N N . SER A 1 301 ? -15.637 -7.143 37.249 1.00 40.53 301 SER A N 1
ATOM 2270 C CA . SER A 1 301 ? -14.998 -8.287 36.565 1.00 40.53 301 SER A CA 1
ATOM 2271 C C . SER A 1 301 ? -14.584 -9.397 37.542 1.00 40.53 301 SER A C 1
ATOM 2273 O O . SER A 1 301 ? -14.810 -10.578 37.281 1.00 40.53 301 SER A O 1
ATOM 2275 N N . GLY A 1 302 ? -14.080 -9.024 38.725 1.00 34.06 302 GLY A N 1
ATOM 2276 C CA . GLY A 1 302 ? -13.820 -9.964 39.819 1.00 34.06 302 GLY A CA 1
ATOM 2277 C C . GLY A 1 302 ? -15.104 -10.559 40.409 1.00 34.06 302 GLY A C 1
ATOM 2278 O O . GLY A 1 302 ? -15.137 -11.744 40.737 1.00 34.06 302 GLY A O 1
ATOM 2279 N N . ALA A 1 303 ? -16.187 -9.777 40.486 1.00 35.62 303 ALA A N 1
ATOM 2280 C CA . ALA A 1 303 ? -17.476 -10.269 40.967 1.00 35.62 303 ALA A CA 1
ATOM 2281 C C . ALA A 1 303 ? -18.106 -11.299 40.016 1.00 35.62 303 ALA A C 1
ATOM 2283 O O . ALA A 1 303 ? -18.681 -12.264 40.508 1.00 35.62 303 ALA A O 1
ATOM 2284 N N . CYS A 1 304 ? -17.948 -11.176 38.692 1.00 34.66 304 CYS A N 1
ATOM 2285 C CA . CYS A 1 304 ? -18.420 -12.194 37.741 1.00 34.66 304 CYS A CA 1
ATOM 2286 C C . CYS A 1 304 ? -17.685 -13.537 37.891 1.00 34.66 304 CYS A C 1
ATOM 2288 O O . CYS A 1 304 ? -18.326 -14.587 37.856 1.00 34.66 304 CYS A O 1
ATOM 2290 N N . ALA A 1 305 ? -16.369 -13.523 38.131 1.00 34.12 305 ALA A N 1
ATOM 2291 C CA . ALA A 1 305 ? -15.599 -14.746 38.378 1.00 34.12 305 ALA A CA 1
ATOM 2292 C C . ALA A 1 305 ? -15.971 -15.406 39.719 1.00 34.12 305 ALA A C 1
ATOM 2294 O O . ALA A 1 305 ? -16.115 -16.626 39.796 1.00 34.12 305 ALA A O 1
ATOM 2295 N N . VAL A 1 306 ? -16.199 -14.604 40.766 1.00 36.00 306 VAL A N 1
ATOM 2296 C CA . VAL A 1 306 ? -16.655 -15.096 42.077 1.00 36.00 306 VAL A CA 1
ATOM 2297 C C . VAL A 1 306 ? -18.095 -15.619 42.005 1.00 36.00 306 VAL A C 1
ATOM 2299 O O . VAL A 1 306 ? -18.391 -16.661 42.584 1.00 36.00 306 VAL A O 1
ATOM 2302 N N . LEU A 1 307 ? -18.985 -14.968 41.249 1.00 34.66 307 LEU A N 1
ATOM 2303 C CA . LEU A 1 307 ? -20.375 -15.398 41.073 1.00 34.66 307 LEU A CA 1
ATOM 2304 C C . LEU A 1 307 ? -20.473 -16.702 40.265 1.00 34.66 307 LEU A C 1
ATOM 2306 O O . LEU A 1 307 ? -21.256 -17.576 40.630 1.00 34.66 307 LEU A O 1
ATOM 2310 N N . ALA A 1 308 ? -19.640 -16.878 39.233 1.00 37.44 308 ALA A N 1
ATOM 2311 C CA . ALA A 1 308 ? -19.534 -18.136 38.491 1.00 37.44 308 ALA A CA 1
ATOM 2312 C C . ALA A 1 308 ? -19.035 -19.289 39.381 1.00 37.44 308 ALA A C 1
ATOM 2314 O O . ALA A 1 308 ? -19.568 -20.396 39.314 1.00 37.44 308 ALA A O 1
ATOM 2315 N N . TYR A 1 309 ? -18.075 -19.020 40.274 1.00 35.22 309 TYR A N 1
ATOM 2316 C CA . TYR A 1 309 ? -17.568 -20.013 41.226 1.00 35.22 309 TYR A CA 1
ATOM 2317 C C . TYR A 1 309 ? -18.615 -20.399 42.284 1.00 35.22 309 TYR A C 1
ATOM 2319 O O . TYR A 1 309 ? -18.765 -21.572 42.622 1.00 35.22 309 TYR A O 1
ATOM 2327 N N . VAL A 1 310 ? -19.387 -19.425 42.777 1.00 39.16 310 VAL A N 1
ATOM 2328 C CA . VAL A 1 310 ? -20.465 -19.649 43.753 1.00 39.16 310 VAL A CA 1
ATOM 2329 C C . VAL A 1 310 ? -21.648 -20.393 43.122 1.00 39.16 310 VAL A C 1
ATOM 2331 O O . VAL A 1 310 ? -22.192 -21.303 43.743 1.00 39.16 310 VAL A O 1
ATOM 2334 N N . LEU A 1 311 ? -22.017 -20.079 41.876 1.00 37.66 311 LEU A N 1
ATOM 2335 C CA . LEU A 1 311 ? -23.077 -20.786 41.147 1.00 37.66 311 LEU A CA 1
ATOM 2336 C C . LEU A 1 311 ? -22.673 -22.222 40.782 1.00 37.66 311 LEU A C 1
ATOM 2338 O O . LEU A 1 311 ? -23.488 -23.130 40.930 1.00 37.66 311 LEU A O 1
ATOM 2342 N N . ALA A 1 312 ? -21.415 -22.461 40.398 1.00 41.25 312 ALA A N 1
ATOM 2343 C CA . ALA A 1 312 ? -20.898 -23.812 40.168 1.00 41.25 312 ALA A CA 1
ATOM 2344 C C . ALA A 1 312 ? -20.850 -24.647 41.464 1.00 41.25 312 ALA A C 1
ATOM 2346 O O . ALA A 1 312 ? -21.201 -25.827 41.458 1.00 41.25 312 ALA A O 1
ATOM 2347 N N . ALA A 1 313 ? -20.491 -24.031 42.596 1.00 38.66 313 ALA A N 1
ATOM 2348 C CA . ALA A 1 313 ? -20.488 -24.691 43.903 1.00 38.66 313 ALA A CA 1
ATOM 2349 C C . ALA A 1 313 ? -21.902 -25.022 44.425 1.00 38.66 313 ALA A C 1
ATOM 2351 O O . ALA A 1 313 ? -22.067 -25.983 45.178 1.00 38.66 313 ALA A O 1
ATOM 2352 N N . LEU A 1 314 ? -22.919 -24.254 44.020 1.00 36.03 314 LEU A N 1
ATOM 2353 C CA . LEU A 1 314 ? -24.326 -24.513 44.345 1.00 36.03 314 LEU A CA 1
ATOM 2354 C C . LEU A 1 314 ? -24.968 -25.541 43.399 1.00 36.03 314 LEU A C 1
ATOM 2356 O O . LEU A 1 314 ? -25.790 -26.334 43.847 1.00 36.03 314 LEU A O 1
ATOM 2360 N N . ALA A 1 315 ? -24.560 -25.586 42.127 1.00 41.47 315 ALA A N 1
ATOM 2361 C CA . ALA A 1 315 ? -25.038 -26.573 41.153 1.00 41.47 315 ALA A CA 1
ATOM 2362 C C . ALA A 1 315 ? -24.460 -27.986 41.375 1.00 41.47 315 ALA A C 1
ATOM 2364 O O . ALA A 1 315 ? -25.082 -28.968 40.986 1.00 41.47 315 ALA A O 1
ATOM 2365 N N . GLY A 1 316 ? -23.301 -28.107 42.034 1.00 35.84 316 GLY A N 1
ATOM 2366 C CA . GLY A 1 316 ? -22.703 -29.392 42.428 1.00 35.84 316 GLY A CA 1
ATOM 2367 C C . GLY A 1 316 ? -23.256 -29.999 43.727 1.00 35.84 316 GLY A C 1
ATOM 2368 O O . GLY A 1 316 ? -22.747 -31.018 44.190 1.00 35.84 316 GLY A O 1
ATOM 2369 N N . ARG A 1 317 ? -24.262 -29.367 44.346 1.00 40.19 317 ARG A N 1
ATOM 2370 C CA . ARG A 1 317 ? -25.012 -29.892 45.497 1.00 40.19 317 ARG A CA 1
ATOM 2371 C C . ARG A 1 317 ? -26.505 -29.956 45.166 1.00 40.19 317 ARG A C 1
ATOM 2373 O O . ARG A 1 317 ? -27.308 -29.261 45.784 1.00 40.19 317 ARG A O 1
ATOM 2380 N N . GLN A 1 318 ? -26.863 -30.795 44.202 1.00 35.00 318 GLN A N 1
ATOM 2381 C CA . GLN A 1 318 ? -28.176 -31.438 44.130 1.00 35.00 318 GLN A CA 1
ATOM 2382 C C . GLN A 1 318 ? -27.987 -32.928 43.884 1.00 35.00 318 GLN A C 1
ATOM 2384 O O . GLN A 1 318 ? -27.074 -33.272 43.102 1.00 35.00 318 GLN A O 1
#

Organism: Hemiselmis andersenii (NCBI:txid464988)

Sequence (318 aa):
QICASCTTLSLILFTHFQGQILQRIRIMHKCHGIPSFLLALLFSTLLSSSLAETITGSIYCDNQFTFYFNGVLVKQDPISFTPHNGVKVSFEWDGTYPKVYAIMCQDFATASGYEYTETSNPQLGDGALIASFSDGTKTTTDWKSYVSKSGPTKASVDAGCSASSLDKCVVVDIGDPPNWFSMTFDASSWGAATSYTASEAGWGRTPKWENGKCCTMTSPITRSDLGCSVDLAGNSIAVTEDECQDPKDLLGSSGATFLWGSELKTDNRMLFRLDISDAVAQQAMIDASGGARPGALWAFSGACAVLAYVLAALAGRQ